Protein AF-R7WA63-F1 (afdb_monomer_lite)

pLDDT: mean 90.66, std 8.71, range [39.0, 97.5]

Organism: Aegilops tauschii (NCBI:txid37682)

Structure (mmCIF, N/CA/C/O backbone):
data_AF-R7WA63-F1
#
_entry.id   AF-R7WA63-F1
#
loop_
_atom_site.group_PDB
_atom_site.id
_atom_site.type_symbol
_atom_site.label_atom_id
_atom_site.label_alt_id
_atom_site.label_comp_id
_atom_site.label_asym_id
_atom_site.label_entity_id
_atom_site.label_seq_id
_atom_site.pdbx_PDB_ins_code
_atom_site.Cartn_x
_atom_site.Cartn_y
_atom_site.Cartn_z
_atom_site.occupancy
_atom_site.B_iso_or_equiv
_atom_site.auth_seq_id
_atom_site.auth_comp_id
_atom_site.auth_asym_id
_atom_site.auth_atom_id
_atom_site.pdbx_PDB_model_num
ATOM 1 N N . MET A 1 1 ? -3.083 9.358 -2.611 1.00 39.00 1 MET A N 1
ATOM 2 C CA . MET A 1 1 ? -3.469 8.468 -1.500 1.00 39.00 1 MET A CA 1
ATOM 3 C C . MET A 1 1 ? -4.978 8.385 -1.556 1.00 39.00 1 MET A C 1
ATOM 5 O O . MET A 1 1 ? -5.600 9.434 -1.521 1.00 39.00 1 MET A O 1
ATOM 9 N N . MET A 1 2 ? -5.550 7.209 -1.811 1.00 40.00 2 MET A N 1
ATOM 10 C CA . MET A 1 2 ? -7.006 7.064 -1.776 1.00 40.00 2 MET A CA 1
ATOM 11 C C . MET A 1 2 ? -7.407 7.099 -0.304 1.00 40.00 2 MET A C 1
ATOM 13 O O . MET A 1 2 ? -6.917 6.286 0.476 1.00 40.00 2 MET A O 1
ATOM 17 N N . MET A 1 3 ? -8.180 8.105 0.083 1.00 55.91 3 MET A N 1
ATOM 18 C CA . MET A 1 3 ? -8.649 8.259 1.452 1.00 55.91 3 MET A CA 1
ATOM 19 C C . MET A 1 3 ? -9.814 7.286 1.646 1.00 55.91 3 MET A C 1
ATOM 21 O O . MET A 1 3 ? -10.822 7.395 0.958 1.00 55.91 3 MET A O 1
ATOM 25 N N . VAL A 1 4 ? -9.619 6.275 2.496 1.00 70.81 4 VAL A N 1
ATOM 26 C CA . VAL A 1 4 ? -10.591 5.183 2.707 1.00 70.81 4 VAL A CA 1
ATOM 27 C C . VAL A 1 4 ? -11.655 5.571 3.740 1.00 70.81 4 VAL A C 1
ATOM 29 O O . VAL A 1 4 ? -12.735 4.993 3.754 1.00 70.81 4 VAL A O 1
ATOM 32 N N . VAL A 1 5 ? -11.359 6.563 4.583 1.00 84.69 5 VAL A N 1
ATOM 33 C CA . VAL A 1 5 ? -12.239 7.071 5.641 1.00 84.69 5 VAL A CA 1
ATOM 34 C C . VAL A 1 5 ? -12.170 8.590 5.692 1.00 84.69 5 VAL A C 1
ATOM 36 O O . VAL A 1 5 ? -11.095 9.162 5.511 1.00 84.69 5 VAL A O 1
ATOM 39 N N . TRP A 1 6 ? -13.301 9.233 5.955 1.00 85.50 6 TRP A N 1
ATOM 40 C CA . TRP A 1 6 ? -13.399 10.665 6.213 1.00 85.50 6 TRP A CA 1
ATOM 41 C C . TRP A 1 6 ? -14.039 10.889 7.582 1.00 85.50 6 TRP A C 1
ATOM 43 O O . TRP A 1 6 ? -14.827 10.072 8.059 1.00 85.50 6 TRP A O 1
ATOM 53 N N . PHE A 1 7 ? -13.626 11.966 8.239 1.00 89.06 7 PHE A N 1
ATOM 54 C CA . PHE A 1 7 ? -14.134 12.343 9.547 1.00 89.06 7 PHE A CA 1
ATOM 55 C C . PHE A 1 7 ? -15.444 13.121 9.391 1.00 89.06 7 PHE A C 1
ATOM 57 O O . PHE A 1 7 ? -15.468 14.099 8.648 1.00 89.06 7 PHE A O 1
ATOM 64 N N . GLU A 1 8 ? -16.493 12.697 10.098 1.00 90.88 8 GLU A N 1
ATOM 65 C CA . GLU A 1 8 ? -17.802 13.370 10.095 1.00 90.88 8 GLU A CA 1
ATOM 66 C C . GLU A 1 8 ? -18.029 14.166 11.383 1.00 90.88 8 GLU A C 1
ATOM 68 O O . GLU A 1 8 ? -18.221 15.381 11.359 1.00 90.88 8 GLU A O 1
ATOM 73 N N . GLU A 1 9 ? -17.991 13.494 12.535 1.00 91.56 9 GLU A N 1
ATOM 74 C CA . GLU A 1 9 ? -18.210 14.125 13.834 1.00 91.56 9 GLU A CA 1
ATOM 75 C C . GLU A 1 9 ? -17.557 13.298 14.951 1.00 91.56 9 GLU A C 1
ATOM 77 O O . GLU A 1 9 ? -17.414 12.078 14.842 1.00 91.56 9 GLU A O 1
ATOM 82 N N . PHE A 1 10 ? -17.170 13.966 16.040 1.00 90.25 10 PHE A N 1
ATOM 83 C CA . PHE A 1 10 ? -16.643 13.345 17.255 1.00 90.25 10 PHE A CA 1
ATOM 84 C C . PHE A 1 10 ? -17.411 13.847 18.467 1.00 90.25 10 PHE A C 1
ATOM 86 O O . PHE A 1 10 ? -17.739 15.030 18.566 1.00 90.25 10 PHE A O 1
ATOM 93 N N . GLN A 1 11 ? -17.664 12.945 19.410 1.00 88.44 11 GLN A N 1
ATOM 94 C CA . GLN A 1 11 ? -18.385 13.262 20.626 1.00 88.44 11 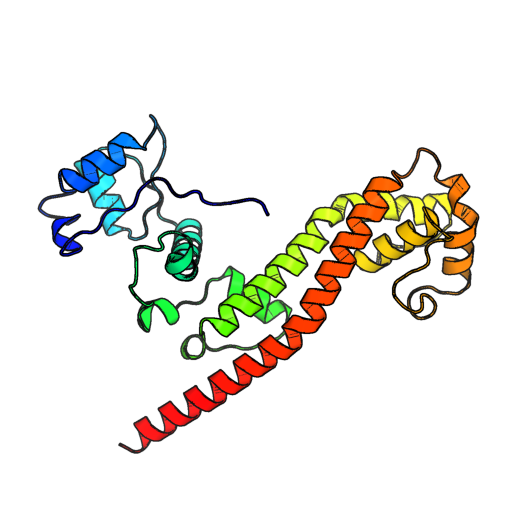GLN A CA 1
ATOM 95 C C . GLN A 1 11 ? -17.806 12.497 21.809 1.00 88.44 11 GLN A C 1
ATOM 97 O O . GLN A 1 11 ? -17.603 11.285 21.750 1.00 88.44 11 GLN A O 1
ATOM 102 N N . THR A 1 12 ? -17.555 13.221 22.896 1.00 88.56 12 THR A N 1
ATOM 103 C CA . THR A 1 12 ? -17.060 12.656 24.146 1.00 88.56 12 THR A CA 1
ATOM 104 C C . THR A 1 12 ? -18.215 12.312 25.075 1.00 88.56 12 THR A C 1
ATOM 106 O O . THR A 1 12 ? -19.153 13.086 25.261 1.00 88.56 12 THR A O 1
ATOM 109 N N . PHE A 1 13 ? -18.116 11.142 25.696 1.00 87.56 13 PHE A N 1
ATOM 110 C CA . PHE A 1 13 ? -19.043 10.675 26.719 1.00 87.56 13 PHE A CA 1
ATOM 111 C C . PHE A 1 13 ? -18.275 10.444 28.014 1.00 87.56 13 PHE A C 1
ATOM 113 O O . PHE A 1 13 ? -17.116 10.030 27.988 1.00 87.56 13 PHE A O 1
ATOM 120 N N . LYS A 1 14 ? -18.923 10.704 29.154 1.00 85.31 14 LYS A N 1
ATOM 121 C CA . LYS A 1 14 ? -18.309 10.512 30.475 1.00 85.31 14 LYS A CA 1
ATOM 122 C C . LYS A 1 14 ? -17.909 9.053 30.705 1.00 85.31 14 LYS A C 1
ATOM 124 O O . LYS A 1 14 ? -16.871 8.780 31.299 1.00 85.31 14 LYS A O 1
ATOM 129 N N . ASP A 1 15 ? -18.732 8.131 30.223 1.00 86.50 15 ASP A N 1
ATOM 130 C CA . ASP A 1 15 ? -18.500 6.698 30.284 1.00 86.50 15 ASP A CA 1
ATOM 131 C C . ASP A 1 15 ? -19.151 6.012 29.076 1.00 86.50 15 ASP A C 1
ATOM 133 O O . ASP A 1 15 ? -20.127 6.498 28.509 1.00 86.50 15 ASP A O 1
ATOM 137 N N . LYS A 1 16 ? -18.602 4.868 28.656 1.00 85.56 16 LYS A N 1
ATOM 138 C CA . LYS A 1 16 ? -19.121 4.134 27.488 1.00 85.56 16 LYS A CA 1
ATOM 139 C C . LYS A 1 16 ? -20.554 3.639 27.716 1.00 85.56 16 LYS A C 1
ATOM 141 O O . LYS A 1 16 ? -21.345 3.616 26.779 1.00 85.56 16 LYS A O 1
ATOM 146 N N . THR A 1 17 ? -20.877 3.258 28.950 1.00 89.31 17 THR A N 1
ATOM 147 C CA . THR A 1 17 ? -22.176 2.692 29.329 1.00 89.31 17 THR A CA 1
ATOM 148 C C . THR A 1 17 ? -23.306 3.720 29.316 1.00 89.31 17 THR A C 1
ATOM 150 O O . THR A 1 17 ? -24.439 3.348 29.028 1.00 89.31 17 THR A O 1
ATOM 153 N N . SER A 1 18 ? -23.027 5.006 29.545 1.00 91.69 18 SER A N 1
ATOM 154 C CA . SER A 1 18 ? -24.011 6.090 29.438 1.00 91.69 18 SER A CA 1
ATOM 155 C C . SER A 1 18 ? -24.304 6.495 27.999 1.00 91.69 18 SER A C 1
ATOM 157 O O . SER A 1 18 ? -25.331 7.124 27.747 1.00 91.69 18 SER A O 1
ATOM 159 N N . ALA A 1 19 ? -23.435 6.125 27.055 1.00 93.38 19 ALA A N 1
ATOM 160 C CA . ALA A 1 19 ? -23.659 6.325 25.628 1.00 93.38 19 ALA A CA 1
ATOM 161 C C . ALA A 1 19 ? -24.500 5.198 25.015 1.00 93.38 19 ALA A C 1
ATOM 163 O O . ALA A 1 19 ? -25.453 5.458 24.281 1.00 93.38 19 ALA A O 1
ATOM 164 N N . ILE A 1 20 ? -24.139 3.948 25.316 1.00 95.38 20 ILE A N 1
ATOM 165 C CA . ILE A 1 20 ? -24.759 2.760 24.733 1.00 95.38 20 ILE A CA 1
ATOM 166 C C . ILE A 1 20 ? -24.685 1.578 25.705 1.00 95.38 20 ILE A C 1
ATOM 168 O O . ILE A 1 20 ? -23.605 1.223 26.184 1.00 95.38 20 ILE A O 1
ATOM 172 N N . ASN A 1 21 ? -25.827 0.954 26.000 1.00 94.19 21 ASN A N 1
ATOM 173 C CA . ASN A 1 21 ? -25.887 -0.288 26.776 1.00 94.19 21 ASN A CA 1
ATOM 174 C C . ASN A 1 21 ? -27.168 -1.097 26.472 1.00 94.19 21 ASN A C 1
ATOM 176 O O . ASN A 1 21 ? -28.132 -0.540 25.943 1.00 94.19 21 ASN A O 1
ATOM 180 N N . PRO A 1 22 ? -27.219 -2.394 26.831 1.00 91.69 22 PRO A N 1
ATOM 181 C CA . PRO A 1 22 ? -28.362 -3.254 26.512 1.00 91.69 22 PRO A CA 1
ATOM 182 C C . PRO A 1 22 ? -29.691 -2.849 27.171 1.00 91.69 22 PRO A C 1
ATOM 184 O O . PRO A 1 22 ? -30.754 -3.191 26.658 1.00 91.69 22 PRO A O 1
ATOM 187 N N . VAL A 1 23 ? -29.652 -2.142 28.307 1.00 91.12 23 VAL A N 1
ATOM 188 C CA . VAL A 1 23 ? -30.843 -1.804 29.106 1.00 91.12 23 VAL A CA 1
ATOM 189 C C . VAL A 1 23 ? -31.509 -0.531 28.594 1.00 91.12 23 VAL A C 1
ATOM 191 O O . VAL A 1 23 ? -32.707 -0.527 28.324 1.00 91.12 23 VAL A O 1
ATOM 194 N N . THR A 1 24 ? -30.746 0.554 28.456 1.00 91.06 24 THR A N 1
ATOM 195 C CA . THR A 1 24 ? -31.272 1.866 28.043 1.00 91.06 24 THR A CA 1
ATOM 196 C C . THR A 1 24 ? -31.142 2.115 26.543 1.00 91.06 24 THR A C 1
ATOM 198 O O . THR A 1 24 ? -31.654 3.116 26.054 1.00 91.06 24 THR A O 1
ATOM 201 N N . GLY A 1 25 ? -30.466 1.232 25.805 1.00 94.00 25 GLY A N 1
ATOM 202 C CA . GLY A 1 25 ? -30.229 1.393 24.377 1.00 94.00 25 GLY A CA 1
ATOM 203 C C . GLY A 1 25 ? -29.149 2.426 24.067 1.00 94.00 25 GLY A C 1
ATOM 204 O O . GLY A 1 25 ? -28.135 2.510 24.762 1.00 94.00 25 GLY A O 1
ATOM 205 N N . VAL A 1 26 ? -29.371 3.197 23.002 1.00 96.06 26 VAL A N 1
ATOM 206 C CA . VAL A 1 26 ? -28.509 4.307 22.572 1.00 96.06 26 VAL A CA 1
ATOM 207 C C . VAL A 1 26 ? -29.045 5.601 23.178 1.00 96.06 26 VAL A C 1
ATOM 209 O O . VAL A 1 26 ? -30.235 5.885 23.059 1.00 96.06 26 VAL A O 1
ATOM 212 N N . ASN A 1 27 ? -28.196 6.391 23.838 1.00 95.50 27 ASN A N 1
ATOM 213 C CA . ASN A 1 27 ? -28.652 7.643 24.440 1.00 95.50 27 ASN A CA 1
ATOM 214 C C . ASN A 1 27 ? -29.062 8.684 23.377 1.00 95.50 27 ASN A C 1
ATOM 216 O O . ASN A 1 27 ? -28.736 8.563 22.194 1.00 95.50 27 ASN A O 1
ATOM 220 N N . GLU A 1 28 ? -29.787 9.721 23.798 1.00 95.06 28 GLU A N 1
ATOM 221 C CA . GLU A 1 28 ? -30.328 10.746 22.891 1.00 95.06 28 GLU A CA 1
ATOM 222 C C . GLU A 1 28 ? -29.229 11.469 22.099 1.00 95.06 28 GLU A C 1
ATOM 224 O O . GLU A 1 28 ? -29.367 11.715 20.900 1.00 95.06 28 GLU A O 1
ATOM 229 N N . GLN A 1 29 ? -28.105 11.757 22.754 1.00 94.94 29 GLN A N 1
ATOM 230 C CA . GLN A 1 29 ? -26.996 12.499 22.169 1.00 94.94 29 GLN A CA 1
ATOM 231 C C . GLN A 1 29 ? -26.325 11.714 21.022 1.00 94.94 29 GLN A C 1
ATOM 233 O O . GLN A 1 29 ? -26.187 12.237 19.915 1.00 94.94 29 GLN A O 1
ATOM 238 N N . LEU A 1 30 ? -26.004 10.434 21.250 1.00 95.25 30 LEU A N 1
ATOM 239 C CA . LEU A 1 30 ? -25.443 9.529 20.244 1.00 95.25 30 LEU A CA 1
ATOM 240 C C . LEU A 1 30 ? -26.467 9.199 19.149 1.00 95.25 30 LEU A C 1
ATOM 242 O O . LEU A 1 30 ? -26.109 9.124 17.976 1.00 95.25 30 LEU A O 1
ATOM 246 N N . THR A 1 31 ? -27.746 9.056 19.505 1.00 95.75 31 THR A N 1
ATOM 247 C CA . THR A 1 31 ? -28.831 8.844 18.532 1.00 95.75 31 THR A CA 1
ATOM 248 C C . THR A 1 31 ? -28.935 10.018 17.563 1.00 95.75 31 THR A C 1
ATOM 250 O O . THR A 1 31 ? -28.956 9.812 16.351 1.00 95.75 31 THR A O 1
ATOM 253 N N . THR A 1 32 ? -28.922 11.247 18.087 1.00 95.62 32 THR A N 1
ATOM 254 C CA . THR A 1 32 ? -28.959 12.477 17.283 1.00 95.62 32 THR A CA 1
ATOM 255 C C . THR A 1 32 ? -27.758 12.553 16.344 1.00 95.62 32 THR A C 1
ATOM 257 O O . THR A 1 32 ? -27.919 12.835 15.158 1.00 95.62 32 THR A O 1
ATOM 260 N N . MET A 1 33 ? -26.558 12.254 16.850 1.00 95.44 33 MET A N 1
ATOM 261 C CA . MET A 1 33 ? -25.333 12.231 16.049 1.00 95.44 33 MET A CA 1
ATOM 262 C C . MET A 1 33 ? -25.420 11.206 14.909 1.00 95.44 33 MET A C 1
ATOM 264 O O . MET A 1 33 ? -25.119 11.533 13.765 1.00 95.44 33 MET A O 1
ATOM 268 N N . ILE A 1 34 ? -25.870 9.980 15.193 1.00 94.81 34 ILE A N 1
ATOM 269 C CA . ILE A 1 34 ? -26.024 8.932 14.176 1.00 94.81 34 ILE A CA 1
ATOM 270 C C . ILE A 1 34 ? -27.048 9.351 13.112 1.00 94.81 34 ILE A C 1
ATOM 272 O O . ILE A 1 34 ? -26.766 9.266 11.918 1.00 94.81 34 ILE A O 1
ATOM 276 N N . GLN A 1 35 ? -28.224 9.825 13.531 1.00 93.38 35 GLN A N 1
ATOM 277 C CA . GLN A 1 35 ? -29.318 10.197 12.628 1.00 93.38 35 GLN A CA 1
ATOM 278 C C . GLN A 1 35 ? -28.986 11.400 11.742 1.00 93.38 35 GLN A C 1
ATOM 280 O O . GLN A 1 35 ? -29.487 11.492 10.626 1.00 93.38 35 GLN A O 1
ATOM 285 N N . LYS A 1 36 ? -28.132 12.308 12.221 1.00 95.50 36 LYS A N 1
ATOM 286 C CA . LYS A 1 36 ? -27.657 13.463 11.456 1.00 95.50 36 LYS A CA 1
ATOM 287 C C . LYS A 1 36 ? -26.821 13.065 10.235 1.00 95.50 36 LYS A C 1
ATOM 289 O O . LYS A 1 36 ? -26.878 13.766 9.230 1.00 95.50 36 LYS A O 1
ATOM 294 N N . HIS A 1 37 ? -26.056 11.975 10.329 1.00 94.00 37 HIS A N 1
ATOM 295 C CA . HIS A 1 37 ? -25.059 11.591 9.317 1.00 94.00 37 HIS A CA 1
ATOM 296 C C . HIS A 1 37 ? -25.438 10.375 8.480 1.00 94.00 37 HIS A C 1
ATOM 298 O O . HIS A 1 37 ? -24.794 10.108 7.469 1.00 94.00 37 HIS A O 1
ATOM 304 N N . ILE A 1 38 ? -26.444 9.607 8.895 1.00 93.56 38 ILE A N 1
ATOM 305 C CA . ILE A 1 38 ? -26.843 8.407 8.166 1.00 93.56 38 ILE A CA 1
ATOM 306 C C . ILE A 1 38 ? -27.874 8.715 7.079 1.00 93.56 38 ILE A C 1
ATOM 308 O O . ILE A 1 38 ? -28.928 9.296 7.336 1.00 93.56 38 ILE A O 1
ATOM 312 N N . GLU A 1 39 ? -27.605 8.257 5.859 1.00 91.56 39 GLU A N 1
ATOM 313 C CA . GLU A 1 39 ? -28.575 8.309 4.768 1.00 91.56 39 GLU A CA 1
ATOM 314 C C . GLU A 1 39 ? -29.521 7.090 4.775 1.00 91.56 39 GLU A C 1
ATOM 316 O O . GLU A 1 39 ? -29.169 6.008 5.266 1.00 91.56 39 GLU A O 1
ATOM 321 N N . PRO A 1 40 ? -30.733 7.197 4.191 1.00 89.25 40 PRO A N 1
ATOM 322 C CA . PRO A 1 40 ? -31.648 6.067 4.088 1.00 89.25 40 PRO A CA 1
ATOM 323 C C . PRO A 1 40 ? -30.992 4.839 3.438 1.00 89.25 40 PRO A C 1
ATOM 325 O O . PRO A 1 40 ? -30.437 4.923 2.346 1.00 89.25 40 PRO A O 1
ATOM 328 N N . LYS A 1 41 ? -31.139 3.668 4.077 1.00 88.25 41 LYS A N 1
ATOM 329 C CA . LYS A 1 41 ? -30.571 2.361 3.664 1.00 88.25 41 LYS A CA 1
ATOM 330 C C . LYS A 1 41 ? -29.052 2.220 3.823 1.00 88.25 41 LYS A C 1
ATOM 332 O O . LYS A 1 41 ? -28.524 1.148 3.514 1.00 88.25 41 LYS A O 1
ATOM 337 N N . GLN A 1 42 ? -28.352 3.241 4.309 1.00 93.81 42 GLN A N 1
ATOM 338 C CA . GLN A 1 42 ? -26.946 3.111 4.672 1.00 93.81 42 GLN A CA 1
ATOM 339 C C . GLN A 1 42 ? -26.797 2.197 5.896 1.00 93.81 42 GLN A C 1
ATOM 341 O O . GLN A 1 42 ? -27.695 2.098 6.734 1.00 93.81 42 GLN A O 1
ATOM 346 N N . LYS A 1 43 ? -25.662 1.496 5.981 1.00 95.38 43 LYS A N 1
ATOM 347 C CA . LYS A 1 43 ? -25.316 0.656 7.131 1.00 95.38 43 LYS A CA 1
ATOM 348 C C . LYS A 1 43 ? -24.222 1.306 7.964 1.00 95.38 43 LYS A C 1
ATOM 350 O O . LYS A 1 43 ? -23.321 1.927 7.404 1.00 95.38 43 LYS A O 1
ATOM 355 N N . ILE A 1 44 ? -24.251 1.089 9.276 1.00 95.50 44 ILE A N 1
ATOM 356 C CA . ILE A 1 44 ? -23.205 1.565 10.192 1.00 95.50 44 ILE A CA 1
ATOM 357 C C . ILE A 1 44 ? -22.220 0.436 10.485 1.00 95.50 44 ILE A C 1
ATOM 359 O O . ILE A 1 44 ? -22.610 -0.618 10.980 1.00 95.50 44 ILE A O 1
ATOM 363 N N . ALA A 1 45 ? -20.933 0.658 10.231 1.00 95.50 45 ALA A N 1
ATOM 364 C CA . ALA A 1 45 ? -19.881 -0.228 10.718 1.00 95.50 45 ALA A CA 1
ATOM 365 C C . ALA A 1 45 ? -19.639 0.008 12.214 1.00 95.50 45 ALA A C 1
ATOM 367 O O . ALA A 1 45 ? -19.371 1.136 12.624 1.00 95.50 45 ALA A O 1
ATOM 368 N N . VAL A 1 46 ? -19.699 -1.046 13.028 1.00 94.62 46 VAL A N 1
ATOM 369 C CA . VAL A 1 46 ? -19.511 -0.944 14.485 1.00 94.62 46 VAL A CA 1
ATOM 370 C C . VAL A 1 46 ? -18.360 -1.821 14.966 1.00 94.62 46 VAL A C 1
ATOM 372 O O . VAL A 1 46 ? -18.070 -2.861 14.387 1.00 94.62 46 VAL A O 1
ATOM 375 N N . GLY A 1 47 ? -17.690 -1.407 16.044 1.00 91.06 47 GLY A N 1
ATOM 376 C CA . GLY A 1 47 ? -16.523 -2.118 16.584 1.00 91.06 47 GLY A CA 1
ATOM 377 C C . GLY A 1 47 ? -16.830 -3.258 17.561 1.00 91.06 47 GLY A C 1
ATOM 378 O O . GLY A 1 47 ? -15.896 -3.890 18.049 1.00 91.06 47 GLY A O 1
ATOM 379 N N . LYS A 1 48 ? -18.104 -3.508 17.892 1.00 91.50 48 LYS A N 1
ATOM 380 C CA . LYS A 1 48 ? -18.536 -4.593 18.788 1.00 91.50 48 LYS A CA 1
ATOM 381 C C . LYS A 1 48 ? -19.863 -5.180 18.328 1.00 91.50 48 LYS A C 1
ATOM 383 O O . LYS A 1 48 ? -20.749 -4.428 17.927 1.00 91.50 48 LYS A O 1
ATOM 388 N N . LEU A 1 49 ? -20.013 -6.495 18.486 1.00 93.81 49 LEU A N 1
ATOM 389 C CA . LEU A 1 49 ? -21.266 -7.198 18.205 1.00 93.81 49 LEU A CA 1
ATOM 390 C C . LEU A 1 49 ? -22.416 -6.655 19.065 1.00 93.81 49 LEU A C 1
ATOM 392 O O . LEU A 1 49 ? -23.464 -6.321 18.537 1.00 93.81 49 LEU A O 1
ATOM 396 N N . GLU A 1 50 ? -22.163 -6.430 20.356 1.00 95.25 50 GLU A N 1
ATOM 397 C CA . GLU A 1 50 ? -23.141 -5.840 21.281 1.00 95.25 50 GLU A CA 1
ATOM 398 C C . GLU A 1 50 ? -23.689 -4.490 20.782 1.00 95.25 50 GLU A C 1
ATOM 400 O O . GLU A 1 50 ? -24.882 -4.223 20.879 1.00 95.25 50 GLU A O 1
ATOM 405 N N . TYR A 1 51 ? -22.837 -3.635 20.204 1.00 95.50 51 TYR A N 1
ATOM 406 C CA . TYR A 1 51 ? -23.276 -2.339 19.677 1.00 95.50 51 TYR A CA 1
ATOM 407 C C . TYR A 1 51 ? -24.131 -2.493 18.425 1.00 95.50 51 TYR A C 1
ATOM 409 O O . TYR A 1 51 ? -25.078 -1.732 18.252 1.00 95.50 51 TYR A O 1
ATOM 417 N N . LYS A 1 52 ? -23.821 -3.482 17.578 1.00 96.69 52 LYS A N 1
ATOM 418 C CA . LYS A 1 52 ? -24.661 -3.833 16.430 1.00 96.69 52 LYS A CA 1
ATOM 419 C C . LYS A 1 52 ? -26.051 -4.229 16.913 1.00 96.69 52 LYS A C 1
ATOM 421 O O . LYS A 1 52 ? -27.021 -3.642 16.450 1.00 96.69 52 LYS A O 1
ATOM 426 N N . ASP A 1 53 ? -26.126 -5.159 17.861 1.00 97.06 53 ASP A N 1
ATOM 427 C CA . ASP A 1 53 ? -27.401 -5.695 18.336 1.00 97.06 53 ASP A CA 1
ATOM 428 C C . ASP A 1 53 ? -28.268 -4.587 18.956 1.00 97.06 53 ASP A C 1
ATOM 430 O O . ASP A 1 53 ? -29.454 -4.479 18.653 1.00 97.06 53 ASP A O 1
ATOM 434 N N . ILE A 1 54 ? -27.666 -3.699 19.759 1.00 97.38 54 ILE A N 1
ATOM 435 C CA . ILE A 1 54 ? -28.374 -2.564 20.370 1.00 97.38 54 ILE A CA 1
ATOM 436 C C . ILE A 1 54 ? -28.856 -1.558 19.316 1.00 97.38 54 ILE A C 1
ATOM 438 O O . ILE A 1 54 ? -29.993 -1.097 19.394 1.00 97.38 54 ILE A O 1
ATOM 442 N N . ILE A 1 55 ? -28.014 -1.179 18.349 1.00 96.62 55 ILE A N 1
ATOM 443 C CA . ILE A 1 55 ? -28.378 -0.183 17.327 1.00 96.62 55 ILE A CA 1
ATOM 444 C C . ILE A 1 55 ? -29.455 -0.738 16.386 1.00 96.62 55 ILE A C 1
ATOM 446 O O . ILE A 1 55 ? -30.409 -0.024 16.068 1.00 96.62 55 ILE A O 1
ATOM 450 N N . GLU A 1 56 ? -29.345 -2.005 15.982 1.00 96.75 56 GLU A N 1
ATOM 451 C CA . GLU A 1 56 ? -30.339 -2.664 15.131 1.00 96.75 56 GLU A CA 1
ATOM 452 C C . GLU A 1 56 ? -31.692 -2.794 15.850 1.00 96.75 56 GLU A C 1
ATOM 454 O O . GLU A 1 56 ? -32.714 -2.437 15.264 1.00 96.75 56 GLU A O 1
ATOM 459 N N . ASP A 1 57 ? -31.709 -3.213 17.122 1.00 96.12 57 ASP A N 1
ATOM 460 C CA . ASP A 1 57 ? -32.940 -3.364 17.915 1.00 96.12 57 ASP A CA 1
ATOM 461 C C . ASP A 1 57 ? -33.592 -2.018 18.268 1.00 96.12 57 ASP A C 1
ATOM 463 O O . ASP A 1 57 ? -34.803 -1.847 18.133 1.00 96.12 57 ASP A O 1
ATOM 467 N N . LYS A 1 58 ? -32.800 -1.038 18.726 1.00 94.88 58 LYS A N 1
ATOM 468 C CA . LYS A 1 58 ? -33.331 0.216 19.291 1.00 94.88 58 LYS A CA 1
ATOM 469 C C . LYS A 1 58 ? -33.543 1.319 18.267 1.00 94.88 58 LYS A C 1
ATOM 471 O O . LYS A 1 58 ? -34.439 2.137 18.460 1.00 94.88 58 LYS A O 1
ATOM 476 N N . LEU A 1 59 ? -32.730 1.371 17.212 1.00 93.56 59 LEU A N 1
ATOM 477 C CA . LEU A 1 59 ? -32.802 2.425 16.194 1.00 93.56 59 LEU A CA 1
ATOM 478 C C . LEU A 1 59 ? -33.314 1.915 14.841 1.00 93.56 59 LEU A C 1
ATOM 480 O O . LEU A 1 59 ? -33.606 2.731 13.968 1.00 93.56 59 LEU A O 1
ATOM 484 N N . GLY A 1 60 ? -33.425 0.596 14.639 1.00 94.00 60 GLY A N 1
ATOM 485 C CA . GLY A 1 60 ? -33.853 0.017 13.361 1.00 94.00 60 GLY A CA 1
ATOM 486 C C . GLY A 1 60 ? -32.857 0.249 12.218 1.00 94.00 60 GLY A C 1
ATOM 487 O O . GLY A 1 60 ? -33.223 0.158 11.045 1.00 94.00 60 GLY A O 1
ATOM 488 N N . ILE A 1 61 ? -31.604 0.579 12.543 1.00 95.56 61 ILE A N 1
ATOM 489 C CA . ILE A 1 61 ? -30.546 0.875 11.575 1.00 95.56 61 ILE A CA 1
ATOM 490 C C . ILE A 1 61 ? -29.704 -0.376 11.370 1.00 95.56 61 ILE A C 1
ATOM 492 O O . ILE A 1 61 ? -29.140 -0.902 12.320 1.00 95.56 61 ILE A O 1
ATOM 496 N N . SER A 1 62 ? -29.563 -0.821 10.122 1.00 96.56 62 SER A N 1
ATOM 497 C CA . SER A 1 62 ? -28.706 -1.962 9.790 1.00 96.56 62 SER A CA 1
ATOM 498 C C . SER A 1 62 ? -27.228 -1.681 10.082 1.00 96.56 62 SER A C 1
ATOM 500 O O . SER A 1 62 ? -26.688 -0.646 9.686 1.00 96.56 62 SER A O 1
ATOM 502 N N . CYS A 1 63 ? -26.536 -2.652 10.670 1.00 97.31 63 CYS A N 1
ATOM 503 C CA . CYS A 1 63 ? -25.129 -2.550 11.033 1.00 97.31 63 CYS A CA 1
ATOM 504 C C . CYS A 1 63 ? -24.253 -3.591 10.317 1.00 97.31 63 CYS A C 1
ATOM 506 O O . CYS A 1 63 ? -24.690 -4.664 9.894 1.00 97.31 63 CYS A O 1
ATOM 508 N N . LEU A 1 64 ? -22.967 -3.266 10.187 1.00 96.88 64 LEU A N 1
ATOM 509 C CA . LEU A 1 64 ? -21.913 -4.157 9.712 1.00 96.88 64 LEU A CA 1
ATOM 510 C C . LEU A 1 64 ? -20.975 -4.490 10.871 1.00 96.88 64 LEU A C 1
ATOM 512 O O . LEU A 1 64 ? -20.458 -3.600 11.547 1.00 96.88 64 LEU A O 1
ATOM 516 N N . PHE A 1 65 ? -20.758 -5.785 11.070 1.00 95.12 65 PHE A N 1
ATOM 517 C CA . PHE A 1 65 ? 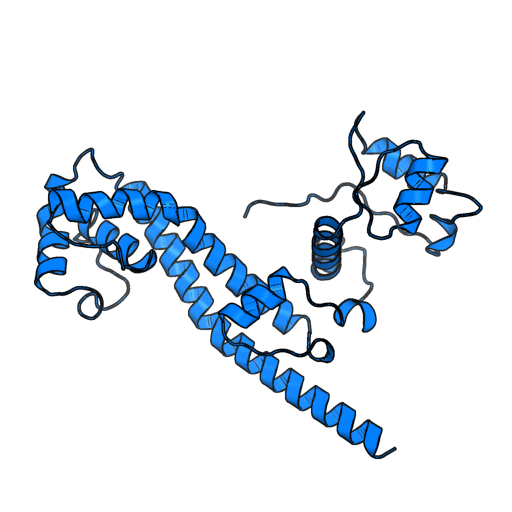-19.811 -6.332 12.031 1.00 95.12 65 PHE A CA 1
ATOM 518 C C . PHE A 1 65 ? -19.276 -7.648 11.464 1.00 95.12 65 PHE A C 1
ATOM 520 O O . PHE A 1 65 ? -19.966 -8.667 11.477 1.00 95.12 65 PHE A O 1
ATOM 527 N N . ASP A 1 66 ? -18.074 -7.599 10.901 1.00 93.50 66 ASP A N 1
ATOM 528 C CA . ASP A 1 66 ? -17.377 -8.738 10.308 1.00 93.50 66 ASP A CA 1
ATOM 529 C C . ASP A 1 66 ? -15.855 -8.545 10.417 1.00 93.50 66 ASP A C 1
ATOM 531 O O . ASP A 1 66 ? -15.375 -7.537 10.942 1.00 93.50 66 ASP A O 1
ATOM 535 N N . GLY A 1 67 ? -15.077 -9.513 9.925 1.00 89.88 67 GLY A N 1
ATOM 536 C CA . GLY A 1 67 ? -13.614 -9.446 9.971 1.00 89.88 67 GLY A CA 1
ATOM 537 C C . GLY A 1 67 ? -13.029 -8.228 9.247 1.00 89.88 67 GLY A C 1
ATOM 538 O O . GLY A 1 67 ? -12.043 -7.664 9.710 1.00 89.88 67 GLY A O 1
ATOM 539 N N . THR A 1 68 ? -13.651 -7.767 8.159 1.00 90.94 68 THR A N 1
ATOM 540 C CA . THR A 1 68 ? -13.212 -6.563 7.439 1.00 90.94 68 THR A CA 1
ATOM 541 C C . THR A 1 68 ? -13.447 -5.307 8.274 1.00 90.94 68 THR A C 1
ATOM 543 O O . THR A 1 68 ? -12.566 -4.450 8.346 1.00 90.94 68 THR A O 1
ATOM 546 N N . ILE A 1 69 ? -14.589 -5.211 8.961 1.00 92.06 69 ILE A N 1
ATOM 547 C CA . ILE A 1 69 ? -14.853 -4.116 9.901 1.00 92.06 69 ILE A CA 1
ATOM 548 C C . ILE A 1 69 ? -13.876 -4.153 11.078 1.00 92.06 69 ILE A C 1
ATOM 550 O O . ILE A 1 69 ? -13.397 -3.101 11.495 1.00 92.06 69 ILE A O 1
ATOM 554 N N . MET A 1 70 ? -13.510 -5.330 11.585 1.00 90.19 70 MET A N 1
ATOM 555 C CA . MET A 1 70 ? -12.532 -5.430 12.675 1.00 90.19 70 MET A CA 1
ATOM 556 C C . MET A 1 70 ? -11.138 -4.937 12.263 1.00 90.19 70 MET A C 1
ATOM 558 O O . MET A 1 70 ? -10.510 -4.196 13.020 1.00 90.19 70 MET A O 1
ATOM 562 N N . GLU A 1 71 ? -10.682 -5.263 11.050 1.00 89.25 71 GLU A N 1
ATOM 563 C CA . GLU A 1 71 ? -9.431 -4.730 10.488 1.00 89.25 71 GLU A CA 1
ATOM 564 C C . GLU A 1 71 ? -9.489 -3.200 10.325 1.00 89.25 71 GLU A C 1
ATOM 566 O O . GLU A 1 71 ? -8.532 -2.494 10.657 1.00 89.25 71 GLU A O 1
ATOM 571 N N . LEU A 1 72 ? -10.629 -2.668 9.867 1.00 89.44 72 LEU A N 1
ATOM 572 C CA . LEU A 1 72 ? -10.852 -1.226 9.757 1.00 89.44 72 LEU A CA 1
ATOM 573 C C . LEU A 1 72 ? -10.791 -0.542 11.129 1.00 89.44 72 LEU A C 1
ATOM 575 O O . LEU A 1 72 ? -10.081 0.449 11.291 1.00 89.44 72 LEU A O 1
ATOM 579 N N . MET A 1 73 ? -11.498 -1.079 12.124 1.00 89.12 73 MET A N 1
ATOM 580 C CA . MET A 1 73 ? -11.534 -0.541 13.487 1.00 89.12 73 MET A CA 1
ATOM 581 C C . MET A 1 73 ? -10.149 -0.575 14.136 1.00 89.12 73 MET A C 1
ATOM 583 O O . MET A 1 73 ? -9.764 0.376 14.817 1.00 89.12 73 MET A O 1
ATOM 587 N N . TRP A 1 74 ? -9.367 -1.627 13.879 1.00 88.31 74 TRP A N 1
ATOM 588 C CA . TRP A 1 74 ? -7.967 -1.691 14.286 1.00 88.31 74 TRP A CA 1
ATOM 589 C C . TRP A 1 74 ? -7.131 -0.561 13.666 1.00 88.31 74 TRP A C 1
ATOM 591 O O . TRP A 1 74 ? -6.373 0.111 14.369 1.00 88.31 74 TRP A O 1
ATOM 601 N N . GLY A 1 75 ? -7.293 -0.304 12.364 1.00 87.50 75 GLY A N 1
ATOM 602 C CA . GLY A 1 75 ? -6.609 0.792 11.674 1.00 87.50 75 GLY A CA 1
ATOM 603 C C . GLY A 1 75 ? -7.002 2.167 12.223 1.00 87.50 75 GLY A C 1
ATOM 604 O O . GLY A 1 75 ? -6.130 2.971 12.547 1.00 87.50 75 GLY A O 1
ATOM 605 N N . LEU A 1 76 ? -8.305 2.411 12.403 1.00 87.94 76 LEU A N 1
ATOM 606 C CA . LEU A 1 76 ? -8.839 3.659 12.961 1.00 87.94 76 LEU A CA 1
ATOM 607 C C . LEU A 1 76 ? -8.274 3.949 14.353 1.00 87.94 76 LEU A C 1
ATOM 609 O O . LEU A 1 76 ? -7.828 5.064 14.608 1.00 87.94 76 LEU A O 1
ATOM 613 N N . LYS A 1 77 ? -8.211 2.937 15.226 1.00 86.19 77 LYS A N 1
ATOM 614 C CA . LYS A 1 77 ? -7.591 3.053 16.554 1.00 86.19 77 LYS A CA 1
ATOM 615 C C . LYS A 1 77 ? -6.131 3.505 16.468 1.00 86.19 77 LYS A C 1
ATOM 617 O O . LYS A 1 77 ? -5.733 4.434 17.165 1.00 86.19 77 LYS A O 1
ATOM 622 N N . ASN A 1 78 ? -5.341 2.901 15.581 1.00 83.88 78 ASN A N 1
ATOM 623 C CA . ASN A 1 78 ? -3.930 3.260 15.397 1.00 83.88 78 ASN A CA 1
ATOM 624 C C . ASN A 1 78 ? -3.722 4.641 14.755 1.00 83.88 78 ASN A C 1
ATOM 626 O O . ASN A 1 78 ? -2.655 5.238 14.901 1.00 83.88 78 ASN A O 1
ATOM 630 N N . CYS A 1 79 ? -4.742 5.171 14.082 1.00 84.56 79 CYS A N 1
ATOM 631 C CA . CYS A 1 79 ? -4.732 6.503 13.489 1.00 84.56 79 CYS A CA 1
ATOM 632 C C . CYS A 1 79 ? -5.490 7.557 14.312 1.00 84.56 79 CYS A C 1
ATOM 634 O O . CYS A 1 79 ? -5.567 8.700 13.865 1.00 84.56 79 CYS A O 1
ATOM 636 N N . MET A 1 80 ? -6.016 7.218 15.497 1.00 84.75 80 MET A N 1
ATOM 637 C CA . MET A 1 80 ? -6.953 8.072 16.239 1.00 84.75 80 MET A CA 1
ATOM 638 C C . MET A 1 80 ? -6.399 9.477 16.495 1.00 84.75 80 MET A C 1
ATOM 640 O O . MET A 1 80 ? -7.059 10.451 16.164 1.00 84.75 80 MET A O 1
ATOM 644 N N . GLN A 1 81 ? -5.141 9.585 16.935 1.00 83.19 81 GLN A N 1
ATOM 645 C CA . GLN A 1 81 ? -4.463 10.870 17.188 1.00 83.19 81 GLN A CA 1
ATOM 646 C C . GLN A 1 81 ? -4.402 11.808 15.959 1.00 83.19 81 GLN A C 1
ATOM 648 O O . GLN A 1 81 ? -4.174 13.004 16.106 1.00 83.19 81 GLN A O 1
ATOM 653 N N . TYR A 1 82 ? -4.536 11.264 14.742 1.00 83.56 82 TYR A N 1
ATOM 654 C CA . TYR A 1 82 ? -4.543 12.029 13.490 1.00 83.56 82 TYR A CA 1
ATOM 655 C C . TYR A 1 82 ? -5.959 12.298 12.976 1.00 83.56 82 TYR A C 1
ATOM 657 O O . TYR A 1 82 ? -6.180 13.314 12.325 1.00 83.56 82 TYR A O 1
ATOM 665 N N . LEU A 1 83 ? -6.888 11.370 13.219 1.00 85.44 83 LEU A N 1
ATOM 666 C CA . LEU A 1 83 ? -8.278 11.461 12.767 1.00 85.44 83 LEU A CA 1
ATOM 667 C C . LEU A 1 83 ? -9.131 12.322 13.701 1.00 85.44 83 LEU A C 1
ATOM 669 O O . LEU A 1 83 ? -10.042 12.996 13.236 1.00 85.44 83 LEU A O 1
ATOM 673 N N . VAL A 1 84 ? -8.822 12.293 14.996 1.00 87.81 84 VAL A N 1
ATOM 674 C CA . VAL A 1 84 ? -9.522 13.007 16.064 1.00 87.81 84 VAL A CA 1
ATOM 675 C C . VAL A 1 84 ? -8.472 13.615 17.002 1.00 87.81 84 VAL A C 1
ATOM 677 O O . VAL A 1 84 ? -8.128 13.013 18.020 1.00 87.81 84 VAL A O 1
ATOM 680 N N . PRO A 1 85 ? -7.897 14.784 16.668 1.00 83.38 85 PRO A N 1
ATOM 681 C CA . PRO A 1 85 ? -6.847 15.410 17.476 1.00 83.38 85 PRO A CA 1
ATOM 682 C C . PRO A 1 85 ? -7.277 15.755 18.913 1.00 83.38 85 PRO A C 1
ATOM 684 O O . PRO A 1 85 ? -6.431 15.893 19.799 1.00 83.38 85 PRO A O 1
ATOM 687 N N . GLU A 1 86 ? -8.581 15.913 19.153 1.00 84.69 86 GLU A N 1
ATOM 688 C CA . GLU A 1 86 ? -9.166 16.126 20.478 1.00 84.69 86 GLU A CA 1
ATOM 689 C C . GLU A 1 86 ? -9.091 14.874 21.366 1.00 84.69 86 GLU A C 1
ATOM 691 O O . GLU A 1 86 ? -9.076 14.996 22.594 1.00 84.69 86 GLU A O 1
ATOM 696 N N . GLU A 1 87 ? -9.020 13.683 20.765 1.00 83.50 87 GLU A N 1
ATOM 697 C CA . GLU A 1 87 ? -8.896 12.410 21.468 1.00 83.50 87 GLU A CA 1
ATOM 698 C C . GLU A 1 87 ? -7.433 12.164 21.849 1.00 83.50 87 GLU A C 1
ATOM 700 O O . GLU A 1 87 ? -6.565 11.913 21.011 1.00 83.50 87 GLU A O 1
ATOM 705 N N . LYS A 1 88 ? -7.159 12.240 23.153 1.00 77.44 88 LYS A N 1
ATOM 706 C CA . LYS A 1 88 ? -5.809 12.106 23.721 1.00 77.44 88 LYS A CA 1
ATOM 707 C C . LYS A 1 88 ? -5.553 10.737 24.340 1.00 77.44 88 LYS A C 1
ATOM 709 O O . LYS A 1 88 ? -4.475 10.523 24.891 1.00 77.44 88 LYS A O 1
ATOM 714 N N . SER A 1 89 ? -6.526 9.830 24.293 1.00 74.75 89 SER A N 1
ATOM 715 C CA . SER A 1 89 ? -6.371 8.489 24.841 1.00 74.75 89 SER A CA 1
ATOM 716 C C . SER A 1 89 ? -5.274 7.737 24.101 1.00 74.75 89 SER A C 1
ATOM 718 O O . SER A 1 89 ? -5.315 7.559 22.882 1.00 74.75 89 SER A O 1
ATOM 720 N N . GLU A 1 90 ? -4.294 7.252 24.854 1.00 71.19 90 GLU A N 1
ATOM 721 C CA . GLU A 1 90 ? -3.338 6.301 24.315 1.00 71.19 90 GLU A CA 1
ATOM 722 C C . GLU A 1 90 ? -3.995 4.932 24.127 1.00 71.19 90 GLU A C 1
ATOM 724 O O . GLU A 1 90 ? -4.867 4.524 24.896 1.00 71.19 90 GLU A O 1
ATOM 729 N N . LEU A 1 91 ? -3.531 4.186 23.123 1.00 71.06 91 LEU A N 1
ATOM 730 C CA . LEU A 1 91 ? -3.905 2.782 22.975 1.00 71.06 91 LEU A CA 1
ATOM 731 C C . LEU A 1 91 ? -3.523 2.004 24.234 1.00 71.06 91 LEU A C 1
ATOM 733 O O . LEU A 1 91 ? -2.368 2.059 24.671 1.00 71.06 91 LEU A O 1
ATOM 737 N N . THR A 1 92 ? -4.474 1.248 24.777 1.00 71.69 92 THR A N 1
ATOM 738 C CA . THR A 1 92 ? -4.202 0.334 25.888 1.00 71.69 92 THR A CA 1
ATOM 739 C C . THR A 1 92 ? -3.244 -0.776 25.443 1.00 71.69 92 THR A C 1
ATOM 741 O O . THR A 1 92 ? -3.072 -1.022 24.246 1.00 71.69 92 THR A O 1
ATOM 744 N N . LYS A 1 93 ? -2.609 -1.480 26.394 1.00 65.69 93 LYS A N 1
ATOM 745 C CA . LYS A 1 93 ? -1.801 -2.665 26.054 1.00 65.69 93 LYS A CA 1
ATOM 746 C C . LYS A 1 93 ? -2.649 -3.695 25.300 1.00 65.69 93 LYS A C 1
ATOM 748 O O . LYS A 1 93 ? -2.224 -4.157 24.253 1.00 65.69 93 LYS A O 1
ATOM 753 N N . GLU A 1 94 ? -3.869 -3.959 25.762 1.00 66.00 94 GLU A N 1
ATOM 754 C CA . GLU A 1 94 ? -4.825 -4.868 25.112 1.00 66.00 94 GLU A CA 1
ATOM 755 C C . GLU A 1 94 ? -5.157 -4.450 23.673 1.00 66.00 94 GLU A C 1
ATOM 757 O O . GLU A 1 94 ? -5.179 -5.289 22.777 1.00 66.00 94 GLU A O 1
ATOM 762 N N . ASP A 1 95 ? -5.320 -3.150 23.410 1.00 66.06 95 ASP A N 1
ATOM 763 C CA . ASP A 1 95 ? -5.531 -2.646 22.048 1.00 66.06 95 ASP A CA 1
ATOM 764 C C . ASP A 1 95 ? -4.295 -2.828 21.147 1.00 66.06 95 ASP A C 1
ATOM 766 O O . ASP A 1 95 ? -4.443 -2.990 19.934 1.00 66.06 95 ASP A O 1
ATOM 770 N N . ARG A 1 96 ? -3.083 -2.807 21.722 1.00 61.78 96 ARG A N 1
ATOM 771 C CA . ARG A 1 96 ? -1.808 -3.018 21.007 1.00 61.78 96 ARG A CA 1
ATOM 772 C C . ARG A 1 96 ? -1.508 -4.496 20.743 1.00 61.78 96 ARG A C 1
ATOM 774 O O . ARG A 1 96 ? -0.827 -4.792 19.767 1.00 61.78 96 ARG A O 1
ATOM 781 N N . LEU A 1 97 ? -2.036 -5.406 21.568 1.00 58.56 97 LEU A N 1
ATOM 782 C CA . LEU A 1 97 ? -1.806 -6.855 21.470 1.00 58.56 97 LEU A CA 1
ATOM 783 C C . LEU A 1 97 ? -2.432 -7.498 20.226 1.00 58.56 97 LEU A C 1
ATOM 785 O O . LEU A 1 97 ? -2.093 -8.623 19.871 1.00 58.56 97 LEU A O 1
ATOM 789 N N . HIS A 1 98 ? -3.340 -6.818 19.532 1.00 69.44 98 HIS A N 1
ATOM 790 C CA . HIS A 1 98 ? -3.882 -7.327 18.280 1.00 69.44 98 HIS A CA 1
ATOM 791 C C . HIS A 1 98 ? -3.046 -6.799 17.109 1.00 69.44 98 HIS A C 1
ATOM 793 O O . HIS A 1 98 ? -2.998 -5.598 16.886 1.00 69.44 98 HIS A O 1
ATOM 799 N N . MET A 1 99 ? -2.398 -7.670 16.329 1.00 82.56 99 MET A N 1
ATOM 800 C CA . MET A 1 99 ? -1.948 -7.325 14.971 1.00 82.56 99 MET A CA 1
ATOM 801 C C . MET A 1 99 ? -3.087 -7.528 13.982 1.00 82.56 99 MET A C 1
ATOM 803 O O . MET A 1 99 ? -3.762 -8.561 14.035 1.00 82.56 99 MET A O 1
ATOM 807 N N . SER A 1 100 ? -3.215 -6.613 13.024 1.00 87.19 100 SER A N 1
ATOM 808 C CA . SER A 1 100 ? -4.092 -6.817 11.873 1.00 87.19 100 SER A CA 1
ATOM 809 C C . SER A 1 100 ? -3.607 -7.975 10.999 1.00 87.19 100 SER A C 1
ATOM 811 O O . SER A 1 100 ? -2.405 -8.244 10.879 1.00 87.19 100 SER A O 1
ATOM 813 N N . GLU A 1 101 ? -4.537 -8.682 10.369 1.00 87.81 101 GLU A N 1
ATOM 814 C CA . GLU A 1 101 ? -4.226 -9.790 9.471 1.00 87.81 101 GLU A CA 1
ATOM 815 C C . GLU A 1 101 ? -3.434 -9.302 8.252 1.00 87.81 101 GLU A C 1
ATOM 817 O O . GLU A 1 101 ? -2.456 -9.932 7.837 1.00 87.81 101 GLU A O 1
ATOM 822 N N . GLY A 1 102 ? -3.773 -8.112 7.740 1.00 88.44 102 GLY A N 1
ATOM 823 C CA . GLY A 1 102 ? -3.009 -7.469 6.671 1.00 88.44 102 GLY A CA 1
ATOM 824 C C . GLY A 1 102 ? -1.539 -7.244 7.045 1.00 88.44 102 GLY A C 1
ATOM 825 O O . GLY A 1 102 ? -0.641 -7.511 6.240 1.00 88.44 102 GLY A O 1
ATOM 826 N N . MET A 1 103 ? -1.278 -6.816 8.285 1.00 91.12 103 MET A N 1
ATOM 827 C CA . MET A 1 103 ? 0.076 -6.643 8.810 1.00 91.12 103 MET A CA 1
ATOM 828 C C . MET A 1 103 ? 0.824 -7.978 8.909 1.00 91.12 103 MET A C 1
ATOM 830 O O . MET A 1 103 ? 1.959 -8.063 8.436 1.00 91.12 103 MET A O 1
ATOM 834 N N . LYS A 1 104 ? 0.195 -9.039 9.432 1.00 91.19 104 LYS A N 1
ATOM 835 C CA . LYS A 1 104 ? 0.814 -10.377 9.531 1.00 91.19 104 LYS A CA 1
ATOM 836 C C . LYS A 1 104 ? 1.212 -10.934 8.166 1.00 91.19 104 LYS A C 1
ATOM 838 O O . LYS A 1 104 ? 2.332 -11.420 7.994 1.00 91.19 104 LYS A O 1
ATOM 843 N N . ILE A 1 105 ? 0.319 -10.840 7.178 1.00 92.31 105 ILE A N 1
ATOM 844 C CA . ILE A 1 105 ? 0.581 -11.292 5.803 1.00 92.31 105 ILE A CA 1
ATOM 845 C C . ILE A 1 105 ? 1.783 -10.546 5.218 1.00 92.31 105 ILE A C 1
ATOM 847 O O . ILE A 1 105 ? 2.649 -11.151 4.577 1.00 92.31 105 ILE A O 1
ATOM 851 N N . LEU A 1 106 ? 1.848 -9.232 5.439 1.00 93.94 106 LEU A N 1
ATOM 852 C CA . LEU A 1 106 ? 2.936 -8.412 4.929 1.00 93.94 106 LEU A CA 1
ATOM 853 C C . LEU A 1 106 ? 4.270 -8.745 5.606 1.00 93.94 106 LEU A C 1
ATOM 855 O O . LEU A 1 106 ? 5.257 -8.964 4.908 1.00 93.94 106 LEU A O 1
ATOM 859 N N . LEU A 1 107 ? 4.307 -8.840 6.935 1.00 94.12 107 LEU A N 1
ATOM 860 C CA . LEU A 1 107 ? 5.516 -9.201 7.681 1.00 94.12 107 LEU A CA 1
ATOM 861 C C . LEU A 1 107 ? 6.058 -10.568 7.242 1.00 94.12 107 LEU A C 1
ATOM 863 O O . LEU A 1 107 ? 7.243 -10.687 6.926 1.00 94.12 107 LEU A O 1
ATOM 867 N N . ARG A 1 108 ? 5.176 -11.565 7.071 1.00 94.50 108 ARG A N 1
ATOM 868 C CA . ARG A 1 108 ? 5.538 -12.889 6.535 1.00 94.50 108 ARG A CA 1
ATOM 869 C C . ARG A 1 108 ? 6.142 -12.801 5.134 1.00 94.50 108 ARG A C 1
ATOM 871 O O . ARG A 1 108 ? 7.136 -13.467 4.854 1.00 94.50 108 ARG A O 1
ATOM 878 N N . ARG A 1 109 ? 5.590 -11.959 4.252 1.00 93.88 109 ARG A N 1
ATOM 879 C CA . ARG A 1 109 ? 6.137 -11.728 2.899 1.00 93.88 109 ARG A CA 1
ATOM 880 C C . ARG A 1 109 ? 7.570 -11.196 2.947 1.00 93.88 109 ARG A C 1
ATOM 882 O O . ARG A 1 109 ? 8.385 -11.578 2.109 1.00 93.88 109 ARG A O 1
ATOM 889 N N . TYR A 1 110 ? 7.872 -10.344 3.923 1.00 94.75 110 TYR A N 1
ATOM 890 C CA . TYR A 1 110 ? 9.214 -9.811 4.155 1.00 94.75 110 TYR A CA 1
ATOM 891 C C . TYR A 1 110 ? 10.099 -10.706 5.027 1.00 94.75 110 TYR A C 1
ATOM 893 O O . TYR A 1 110 ? 11.259 -10.358 5.236 1.00 94.75 110 TYR A O 1
ATOM 901 N N . LYS A 1 111 ? 9.593 -11.865 5.472 1.00 95.38 111 LYS A N 1
ATOM 902 C CA . LYS A 1 111 ? 10.285 -12.799 6.372 1.00 95.38 111 LYS A CA 1
ATOM 903 C C . LYS A 1 111 ? 10.714 -12.130 7.683 1.00 95.38 111 LYS A C 1
ATOM 905 O O . LYS A 1 111 ? 11.826 -12.338 8.157 1.00 95.38 111 LYS A O 1
ATOM 910 N N . ILE A 1 112 ? 9.838 -11.285 8.224 1.00 94.38 112 ILE A N 1
ATOM 911 C CA . ILE A 1 112 ? 10.023 -10.624 9.515 1.00 94.38 112 ILE A CA 1
ATOM 912 C C . ILE A 1 112 ? 9.076 -11.281 10.511 1.00 94.38 112 ILE A C 1
ATOM 914 O O . ILE A 1 112 ? 7.865 -11.299 10.293 1.00 94.38 112 ILE A O 1
ATOM 918 N N . GLU A 1 113 ? 9.634 -11.805 11.595 1.00 91.75 113 GLU A N 1
ATOM 919 C CA . GLU A 1 113 ? 8.887 -12.457 12.669 1.00 91.75 113 GLU A CA 1
ATOM 920 C C . GLU A 1 113 ? 8.713 -11.492 13.841 1.00 91.75 113 GLU A C 1
ATOM 922 O O . GLU A 1 113 ? 9.688 -10.961 14.384 1.00 91.75 113 GLU A O 1
ATOM 927 N N . VAL A 1 114 ? 7.455 -11.248 14.205 1.00 89.94 114 VAL A N 1
ATOM 928 C CA . VAL A 1 114 ? 7.056 -10.330 15.273 1.00 89.94 114 VAL A CA 1
ATOM 929 C C . VAL A 1 114 ? 5.979 -11.022 16.096 1.00 89.94 114 VAL A C 1
ATOM 931 O O . VAL A 1 114 ? 4.946 -11.400 15.542 1.00 89.94 114 VAL A O 1
ATOM 934 N N . GLU A 1 115 ? 6.223 -11.178 17.394 1.00 87.19 115 GLU A N 1
ATOM 935 C CA . GLU A 1 115 ? 5.212 -11.657 18.341 1.00 87.19 115 GLU A CA 1
ATOM 936 C C . GLU A 1 115 ? 4.208 -10.542 18.656 1.00 87.19 115 GLU A C 1
ATOM 938 O O . GLU A 1 115 ? 4.542 -9.356 18.582 1.00 87.19 115 GLU A O 1
ATOM 943 N N . LEU A 1 116 ? 2.971 -10.909 19.000 1.00 83.94 116 LEU A N 1
ATOM 944 C CA . LEU A 1 116 ? 1.881 -9.954 19.249 1.00 83.94 116 LEU A CA 1
ATOM 945 C C . LEU A 1 116 ? 2.234 -8.954 20.359 1.00 83.94 116 LEU A C 1
ATOM 947 O O . LEU A 1 116 ? 1.938 -7.766 20.255 1.00 83.94 116 LEU A O 1
ATOM 951 N N . GLU A 1 117 ? 2.931 -9.429 21.383 1.00 83.81 117 GLU A N 1
ATOM 952 C CA . GLU A 1 117 ? 3.344 -8.685 22.568 1.00 83.81 117 GLU A CA 1
ATOM 953 C C . GLU A 1 117 ? 4.435 -7.650 22.270 1.00 83.81 117 GLU A C 1
ATOM 955 O O . GLU A 1 117 ? 4.582 -6.670 22.998 1.00 83.81 117 GLU A O 1
ATOM 960 N N . MET A 1 118 ? 5.177 -7.834 21.176 1.00 87.62 118 MET A N 1
ATOM 961 C CA . MET A 1 118 ? 6.250 -6.931 20.755 1.00 87.62 118 MET A CA 1
ATOM 962 C C . MET A 1 118 ? 5.746 -5.770 19.886 1.00 87.62 118 MET A C 1
ATOM 964 O O . MET A 1 118 ? 6.508 -4.853 19.564 1.00 87.62 118 MET A O 1
ATOM 968 N N . VAL A 1 119 ? 4.488 -5.810 19.443 1.00 87.94 119 VAL A N 1
ATOM 969 C CA . VAL A 1 119 ? 3.957 -4.858 18.465 1.00 87.94 119 VAL A CA 1
ATOM 970 C C . VAL A 1 119 ? 3.821 -3.481 19.093 1.00 87.94 119 VAL A C 1
ATOM 972 O O . VAL A 1 119 ? 3.139 -3.269 20.093 1.00 87.94 119 VAL A O 1
ATOM 975 N N . ASN A 1 120 ? 4.464 -2.505 18.460 1.00 86.94 120 ASN A N 1
ATOM 976 C CA . ASN A 1 120 ? 4.442 -1.120 18.898 1.00 86.94 120 ASN A CA 1
ATOM 977 C C . ASN A 1 120 ? 4.211 -0.165 17.721 1.00 86.94 120 ASN A C 1
ATOM 979 O O . ASN A 1 120 ? 4.253 -0.552 16.549 1.00 86.94 120 ASN A O 1
ATOM 983 N N . LYS A 1 121 ? 3.996 1.113 18.048 1.00 86.06 121 LYS A N 1
ATOM 984 C CA . LYS A 1 121 ? 3.707 2.180 17.080 1.00 86.06 121 LYS A CA 1
ATOM 985 C C . LYS A 1 121 ? 4.739 2.255 15.948 1.00 86.06 121 LYS A C 1
ATOM 987 O O . LYS A 1 121 ? 4.351 2.367 14.790 1.00 86.06 121 LYS A O 1
ATOM 992 N N . LEU A 1 122 ? 6.034 2.134 16.250 1.00 90.31 122 LEU A N 1
ATOM 993 C CA . LEU A 1 122 ? 7.094 2.217 15.240 1.00 90.31 122 LEU A CA 1
ATOM 994 C C . LEU A 1 122 ? 7.038 1.036 14.266 1.00 90.31 122 LEU A C 1
ATOM 996 O O . LEU A 1 122 ? 7.135 1.236 13.055 1.00 90.31 122 LEU A O 1
ATOM 1000 N N . ILE A 1 123 ? 6.828 -0.183 14.770 1.00 92.75 123 ILE A N 1
ATOM 1001 C CA . ILE A 1 123 ? 6.667 -1.377 13.930 1.00 92.75 123 ILE A CA 1
ATOM 1002 C C . ILE A 1 123 ? 5.451 -1.209 13.010 1.00 92.75 123 ILE A C 1
ATOM 1004 O O . ILE A 1 123 ? 5.567 -1.450 11.805 1.00 92.75 123 ILE A O 1
ATOM 1008 N N . ILE A 1 124 ? 4.317 -0.739 13.538 1.00 90.25 124 ILE A N 1
ATOM 1009 C CA . ILE A 1 124 ? 3.092 -0.493 12.760 1.00 90.25 124 ILE A CA 1
ATOM 1010 C C . ILE A 1 124 ? 3.352 0.542 11.657 1.00 90.25 124 ILE A C 1
ATOM 1012 O O . ILE A 1 124 ? 3.087 0.278 10.483 1.00 90.25 124 ILE A O 1
ATOM 1016 N N . GLU A 1 125 ? 3.939 1.689 12.001 1.00 89.94 125 GLU A N 1
ATOM 1017 C CA . GLU A 1 125 ? 4.240 2.765 11.051 1.00 89.94 125 GLU A CA 1
ATOM 1018 C C . GLU A 1 125 ? 5.184 2.307 9.932 1.00 89.94 125 GLU A C 1
ATOM 1020 O O . GLU A 1 125 ? 4.913 2.528 8.747 1.00 89.94 125 GLU A O 1
ATOM 1025 N N . LYS A 1 126 ? 6.294 1.636 10.273 1.00 94.81 126 LYS A N 1
ATOM 1026 C CA . LYS A 1 126 ? 7.245 1.152 9.260 1.00 94.81 126 LYS A CA 1
ATOM 1027 C C . LYS A 1 126 ? 6.623 0.069 8.384 1.00 94.81 126 LYS A C 1
ATOM 1029 O O . LYS A 1 126 ? 6.839 0.077 7.172 1.00 94.81 126 LYS A O 1
ATOM 1034 N N . THR A 1 127 ? 5.798 -0.804 8.955 1.00 94.25 127 THR A N 1
ATOM 1035 C CA . THR A 1 127 ? 5.065 -1.818 8.190 1.00 94.25 127 THR A CA 1
ATOM 1036 C C . THR A 1 127 ? 4.063 -1.177 7.223 1.00 94.25 127 THR A C 1
ATOM 1038 O O . THR A 1 127 ? 4.003 -1.564 6.055 1.00 94.25 127 THR A O 1
ATOM 1041 N N . GLY A 1 128 ? 3.359 -0.120 7.643 1.00 92.56 128 GLY A N 1
ATOM 1042 C CA . GLY A 1 128 ? 2.468 0.664 6.779 1.00 92.56 128 GLY A CA 1
ATOM 1043 C C . GLY A 1 128 ? 3.189 1.344 5.607 1.00 92.56 128 GLY A C 1
ATOM 1044 O O . GLY A 1 128 ? 2.665 1.396 4.488 1.00 92.56 128 GLY A O 1
ATOM 1045 N N . ILE A 1 129 ? 4.426 1.803 5.814 1.00 93.94 129 ILE A N 1
ATOM 1046 C CA . ILE A 1 129 ? 5.266 2.333 4.731 1.00 93.94 129 ILE A CA 1
ATOM 1047 C C . ILE A 1 129 ? 5.622 1.230 3.723 1.00 93.94 129 ILE A C 1
ATOM 1049 O O . ILE A 1 129 ? 5.512 1.457 2.517 1.00 93.94 129 ILE A O 1
ATOM 1053 N N . LEU A 1 130 ? 6.003 0.031 4.186 1.00 95.81 130 LEU A N 1
ATOM 1054 C CA . LEU A 1 130 ? 6.272 -1.104 3.291 1.00 95.81 130 LEU A CA 1
ATOM 1055 C C . LEU A 1 130 ? 5.031 -1.478 2.472 1.00 95.81 130 LEU A C 1
ATOM 1057 O O . LEU A 1 130 ? 5.135 -1.670 1.259 1.00 95.81 130 LEU A O 1
ATOM 1061 N N . TYR A 1 131 ? 3.859 -1.511 3.112 1.00 94.62 131 TYR A N 1
ATOM 1062 C CA . TYR A 1 131 ? 2.585 -1.774 2.443 1.00 94.62 131 TYR A CA 1
ATOM 1063 C C . TYR A 1 131 ? 2.321 -0.756 1.332 1.00 94.62 131 TYR A C 1
ATOM 1065 O O . TYR A 1 131 ? 2.069 -1.119 0.183 1.00 94.62 131 TYR A O 1
ATOM 1073 N N . SER A 1 132 ? 2.442 0.530 1.663 1.00 92.38 132 SER A N 1
ATOM 1074 C CA . SER A 1 132 ? 2.205 1.633 0.730 1.00 92.38 132 SER A CA 1
ATOM 1075 C C . SER A 1 132 ? 3.170 1.596 -0.456 1.00 92.38 132 SER A C 1
ATOM 1077 O O . SER A 1 132 ? 2.769 1.855 -1.593 1.00 92.38 132 SER A O 1
ATOM 1079 N N . SER A 1 133 ? 4.431 1.223 -0.217 1.00 95.19 133 SER A N 1
ATOM 1080 C CA . SER A 1 133 ? 5.414 0.997 -1.276 1.00 95.19 133 SER A CA 1
ATOM 1081 C C . SER A 1 133 ? 5.000 -0.134 -2.222 1.00 95.19 133 SER A C 1
ATOM 1083 O O . SER A 1 133 ? 5.105 0.033 -3.439 1.00 95.19 133 SER A O 1
ATOM 1085 N N . ASP A 1 134 ? 4.508 -1.258 -1.696 1.00 94.62 134 ASP A N 1
ATOM 1086 C CA . ASP A 1 134 ? 4.052 -2.388 -2.514 1.00 94.62 134 ASP A CA 1
ATOM 1087 C C . ASP A 1 134 ? 2.805 -2.034 -3.325 1.00 94.62 134 ASP A C 1
ATOM 1089 O O . ASP A 1 134 ? 2.768 -2.283 -4.529 1.00 94.62 134 ASP A O 1
ATOM 1093 N N . VAL A 1 135 ? 1.817 -1.380 -2.710 1.00 94.19 135 VAL A N 1
ATOM 1094 C CA . VAL A 1 135 ? 0.615 -0.891 -3.406 1.00 94.19 135 VAL A CA 1
ATOM 1095 C C . VAL A 1 135 ? 0.988 0.093 -4.517 1.00 94.19 135 VAL A C 1
ATOM 1097 O O . VAL A 1 135 ? 0.466 0.001 -5.628 1.00 94.19 135 VAL A O 1
ATOM 1100 N N . CYS A 1 136 ? 1.929 1.007 -4.260 1.00 95.06 136 CYS A N 1
ATOM 1101 C CA . CYS A 1 136 ? 2.383 1.980 -5.253 1.00 95.06 136 CYS A CA 1
ATOM 1102 C C . CYS A 1 136 ? 3.043 1.321 -6.475 1.00 95.06 136 CYS A C 1
ATOM 1104 O O . CYS A 1 136 ? 2.904 1.821 -7.589 1.00 95.06 136 CYS A O 1
ATOM 1106 N N . VAL A 1 137 ? 3.735 0.195 -6.286 1.00 96.12 137 VAL A N 1
ATOM 1107 C CA . VAL A 1 137 ? 4.301 -0.586 -7.393 1.00 96.12 137 VAL A CA 1
ATOM 1108 C C . VAL A 1 137 ? 3.217 -1.404 -8.097 1.00 96.12 137 VAL A C 1
ATOM 1110 O O . VAL A 1 137 ? 3.142 -1.399 -9.324 1.00 96.12 137 VAL A O 1
ATOM 1113 N N . ASN A 1 138 ? 2.357 -2.075 -7.332 1.00 95.50 138 ASN A N 1
ATOM 1114 C CA . ASN A 1 138 ? 1.380 -3.026 -7.859 1.00 95.50 138 ASN A CA 1
ATOM 1115 C C . ASN A 1 138 ? 0.216 -2.360 -8.595 1.00 95.50 138 ASN A C 1
ATOM 1117 O O . ASN A 1 138 ? -0.310 -2.959 -9.528 1.00 95.50 138 ASN A O 1
ATOM 1121 N N . LYS A 1 139 ? -0.145 -1.112 -8.266 1.00 95.81 139 LYS A N 1
ATOM 1122 C CA . LYS A 1 139 ? -1.176 -0.364 -9.013 1.00 95.81 139 LYS A CA 1
ATOM 1123 C C . LYS A 1 139 ? -0.833 -0.173 -10.499 1.00 95.81 139 LYS A C 1
ATOM 1125 O O . LYS A 1 139 ? -1.719 0.089 -11.299 1.00 95.81 139 LYS A O 1
ATOM 1130 N N . HIS A 1 140 ? 0.448 -0.288 -10.861 1.00 96.25 140 HIS A N 1
ATOM 1131 C CA . HIS A 1 140 ? 0.932 -0.190 -12.242 1.00 96.25 140 HIS A CA 1
ATOM 1132 C C . HIS A 1 140 ? 1.092 -1.555 -12.919 1.00 96.25 140 HIS A C 1
ATOM 1134 O O . HIS A 1 140 ? 1.588 -1.612 -14.041 1.00 96.25 140 HIS A O 1
ATOM 1140 N N . SER A 1 141 ? 0.715 -2.655 -12.254 1.00 96.31 141 SER A N 1
ATOM 1141 C CA . SER A 1 1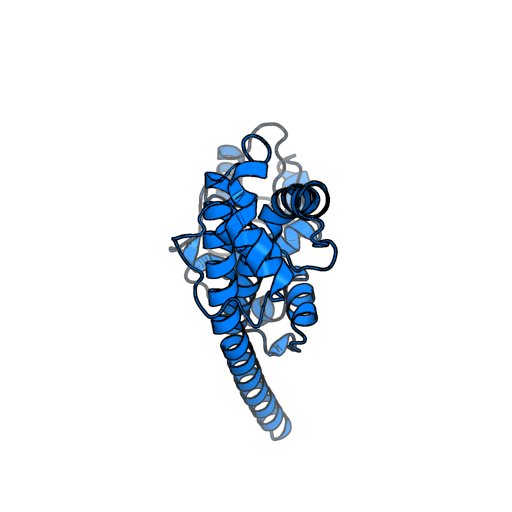41 ? 0.972 -4.019 -12.728 1.00 96.31 141 SER A CA 1
ATOM 1142 C C . SER A 1 141 ? 0.410 -4.257 -14.126 1.00 96.31 141 SER A C 1
ATOM 1144 O O . SER A 1 141 ? 1.177 -4.586 -15.027 1.00 96.31 141 SER A O 1
ATOM 1146 N N . ASP A 1 142 ? -0.887 -4.031 -14.329 1.00 95.94 142 ASP A N 1
ATOM 1147 C CA . ASP A 1 142 ? -1.554 -4.341 -15.600 1.00 95.94 142 ASP A CA 1
ATOM 1148 C C . ASP A 1 142 ? -0.972 -3.521 -16.751 1.00 95.94 142 ASP A C 1
ATOM 1150 O O . ASP A 1 142 ? -0.607 -4.065 -17.794 1.00 95.94 142 ASP A O 1
ATOM 1154 N N . PHE A 1 143 ? -0.777 -2.220 -16.516 1.00 95.00 143 PHE A N 1
ATOM 1155 C CA . PHE A 1 143 ? -0.148 -1.323 -17.480 1.00 95.00 143 PHE A CA 1
ATOM 1156 C C . PHE A 1 143 ? 1.272 -1.779 -17.846 1.00 95.00 143 PHE A C 1
ATOM 1158 O O . PHE A 1 143 ? 1.604 -1.883 -19.026 1.00 95.00 143 PHE A O 1
ATOM 1165 N N . MET A 1 144 ? 2.104 -2.111 -16.854 1.00 96.00 144 MET A N 1
ATOM 1166 C CA . MET A 1 144 ? 3.478 -2.565 -17.086 1.00 96.00 144 MET A CA 1
ATOM 1167 C C . MET A 1 144 ? 3.530 -3.915 -17.790 1.00 96.00 144 MET A C 1
ATOM 1169 O O . MET A 1 144 ? 4.353 -4.101 -18.680 1.00 96.00 144 MET A O 1
ATOM 1173 N N . ARG A 1 145 ? 2.663 -4.860 -17.421 1.00 95.94 145 ARG A N 1
ATOM 1174 C CA . ARG A 1 145 ? 2.605 -6.175 -18.067 1.00 95.94 145 ARG A CA 1
ATOM 1175 C C . ARG A 1 145 ? 2.169 -6.044 -19.521 1.00 95.94 145 ARG A C 1
ATOM 1177 O O . ARG A 1 145 ? 2.867 -6.562 -20.386 1.00 95.94 145 ARG A O 1
ATOM 1184 N N . SER A 1 146 ? 1.119 -5.270 -19.794 1.00 94.50 146 SER A N 1
ATOM 1185 C CA . SER A 1 146 ? 0.658 -4.993 -21.158 1.00 94.50 146 SER A CA 1
ATOM 1186 C C . SER A 1 146 ? 1.734 -4.303 -22.001 1.00 94.50 146 SER A C 1
ATOM 1188 O O . SER A 1 146 ? 2.009 -4.735 -23.118 1.00 94.50 146 SER A O 1
ATOM 1190 N N . ALA A 1 147 ? 2.391 -3.266 -21.472 1.00 93.62 147 ALA A N 1
ATOM 1191 C CA . ALA A 1 147 ? 3.481 -2.590 -22.172 1.00 93.62 147 ALA A CA 1
ATOM 1192 C C . ALA A 1 147 ? 4.698 -3.517 -22.376 1.00 93.62 147 ALA A C 1
ATOM 1194 O O . ALA A 1 147 ? 5.346 -3.486 -23.422 1.00 93.62 147 ALA A O 1
ATOM 1195 N N . GLY A 1 148 ? 4.973 -4.395 -21.410 1.00 95.50 148 GLY A N 1
ATOM 1196 C CA . GLY A 1 148 ? 6.025 -5.406 -21.476 1.00 95.50 148 GLY A CA 1
ATOM 1197 C C . GLY A 1 148 ? 5.814 -6.453 -22.575 1.00 95.50 148 GLY A C 1
ATOM 1198 O O . GLY A 1 148 ? 6.798 -6.946 -23.126 1.00 95.50 148 GLY A O 1
ATOM 1199 N N . GLU A 1 149 ? 4.573 -6.759 -22.964 1.00 96.25 149 GLU A N 1
ATOM 1200 C CA . GLU A 1 149 ? 4.308 -7.651 -24.103 1.00 96.25 149 GLU A CA 1
ATOM 1201 C C . GLU A 1 149 ? 4.805 -7.074 -25.433 1.00 96.25 149 GLU A C 1
ATOM 1203 O O . GLU A 1 149 ? 5.246 -7.820 -26.311 1.00 96.25 149 GLU A O 1
ATOM 1208 N N . HIS A 1 150 ? 4.757 -5.748 -25.593 1.00 96.50 150 HIS A N 1
ATOM 1209 C CA . HIS A 1 150 ? 5.281 -5.091 -26.789 1.00 96.50 150 HIS A CA 1
ATOM 1210 C C . HIS A 1 150 ? 6.798 -5.255 -26.907 1.00 96.50 150 HIS A C 1
ATOM 1212 O O . HIS A 1 150 ? 7.289 -5.391 -28.025 1.00 96.50 150 HIS A O 1
ATOM 1218 N N . LEU A 1 151 ? 7.522 -5.341 -25.780 1.00 97.06 151 LEU A N 1
ATOM 1219 C CA . LEU A 1 151 ? 8.967 -5.600 -25.777 1.00 97.06 151 LEU A CA 1
ATOM 1220 C C . LEU A 1 151 ? 9.311 -6.909 -26.497 1.00 97.06 151 LEU A C 1
ATOM 1222 O O . LEU A 1 151 ? 10.246 -6.948 -27.299 1.00 97.06 151 LEU A O 1
ATOM 1226 N N . LYS A 1 152 ? 8.510 -7.959 -26.272 1.00 96.00 152 LYS A N 1
ATOM 1227 C CA . LYS A 1 152 ? 8.679 -9.243 -26.958 1.00 96.00 152 LYS A CA 1
ATOM 1228 C C . LYS A 1 152 ? 8.251 -9.157 -28.419 1.00 96.00 152 LYS A C 1
ATOM 1230 O O . LYS A 1 152 ? 8.977 -9.622 -29.287 1.00 96.00 152 LYS A O 1
ATOM 1235 N N . LYS A 1 153 ? 7.094 -8.549 -28.697 1.00 96.50 153 LYS A N 1
ATOM 1236 C CA . LYS A 1 153 ? 6.520 -8.477 -30.054 1.00 96.50 153 LYS A CA 1
ATOM 1237 C C . LYS A 1 153 ? 7.367 -7.643 -31.027 1.00 96.50 153 LYS A C 1
ATOM 1239 O O . LYS A 1 153 ? 7.390 -7.960 -32.208 1.00 96.50 153 LYS A O 1
ATOM 1244 N N . ILE A 1 154 ? 8.023 -6.582 -30.550 1.00 97.06 154 ILE A N 1
ATOM 1245 C CA . ILE A 1 154 ? 8.707 -5.594 -31.404 1.00 97.06 154 ILE A CA 1
ATOM 1246 C C . ILE A 1 154 ? 10.232 -5.741 -31.341 1.00 97.06 154 ILE A C 1
ATOM 1248 O O . ILE A 1 154 ? 10.896 -5.634 -32.367 1.00 97.06 154 ILE A O 1
ATOM 1252 N N . SER A 1 155 ? 10.799 -5.995 -30.157 1.00 96.50 155 SER A N 1
ATOM 1253 C CA . SER A 1 155 ? 12.259 -6.063 -29.959 1.00 96.50 155 SER A CA 1
ATOM 1254 C C . SER A 1 155 ? 12.775 -7.457 -29.597 1.00 96.50 155 SER A C 1
ATOM 1256 O O . SER A 1 155 ? 13.963 -7.605 -29.317 1.00 96.50 155 SER A O 1
ATOM 1258 N N . ASP A 1 156 ? 11.907 -8.470 -29.579 1.00 96.88 156 ASP A N 1
ATOM 1259 C CA . ASP A 1 156 ? 12.229 -9.838 -29.157 1.00 96.88 156 ASP A CA 1
ATOM 1260 C C . ASP A 1 156 ? 12.773 -9.952 -27.712 1.00 96.88 156 ASP A C 1
ATOM 1262 O O . ASP A 1 156 ? 13.471 -10.897 -27.354 1.00 96.88 156 ASP A O 1
ATOM 1266 N N . ILE A 1 157 ? 12.433 -8.997 -26.839 1.00 97.19 157 ILE A N 1
ATOM 1267 C CA . ILE A 1 157 ? 12.856 -8.984 -25.429 1.00 97.19 157 ILE A CA 1
ATOM 1268 C C . ILE A 1 157 ? 11.801 -9.696 -24.569 1.00 97.19 157 ILE A C 1
ATOM 1270 O O . ILE A 1 157 ? 10.681 -9.204 -24.415 1.00 97.19 157 ILE A O 1
ATOM 1274 N N . ASP A 1 158 ? 12.143 -10.845 -23.976 1.00 95.94 158 ASP A N 1
ATOM 1275 C CA . ASP A 1 158 ? 11.227 -11.577 -23.088 1.00 95.94 158 ASP A CA 1
ATOM 1276 C C . ASP A 1 158 ? 11.214 -10.990 -21.667 1.00 95.94 158 ASP A C 1
ATOM 1278 O O . ASP A 1 158 ? 12.102 -11.232 -20.848 1.00 95.94 158 ASP A O 1
ATOM 1282 N N . SER A 1 159 ? 10.164 -10.224 -21.369 1.00 96.25 159 SER A N 1
ATOM 1283 C CA . SER A 1 159 ? 9.963 -9.564 -20.076 1.00 96.25 159 SER A CA 1
ATOM 1284 C C . SER A 1 159 ? 9.022 -10.317 -19.122 1.00 96.25 159 SER A C 1
ATOM 1286 O O . SER A 1 159 ? 8.748 -9.828 -18.021 1.00 96.25 159 SER A O 1
ATOM 1288 N N . ARG A 1 160 ? 8.535 -11.519 -19.482 1.00 93.75 160 ARG A N 1
ATOM 1289 C CA . ARG A 1 160 ? 7.505 -12.248 -18.705 1.00 93.75 160 ARG A CA 1
ATOM 1290 C C . ARG A 1 160 ? 7.913 -12.494 -17.255 1.00 93.75 160 ARG A C 1
ATOM 1292 O O . ARG A 1 160 ? 7.113 -12.301 -16.342 1.00 93.75 160 ARG A O 1
ATOM 1299 N N . HIS A 1 161 ? 9.175 -12.852 -17.039 1.00 94.75 161 HIS A N 1
ATOM 1300 C CA . HIS A 1 161 ? 9.723 -13.137 -15.710 1.00 94.75 161 HIS A CA 1
ATOM 1301 C C . HIS A 1 161 ? 10.353 -11.917 -15.029 1.00 94.75 161 HIS A C 1
ATOM 1303 O O . HIS A 1 161 ? 10.880 -12.025 -13.922 1.00 94.75 161 HIS A O 1
ATOM 1309 N N . TRP A 1 162 ? 10.315 -10.739 -15.655 1.00 96.81 162 TRP A N 1
ATOM 1310 C CA . TRP A 1 162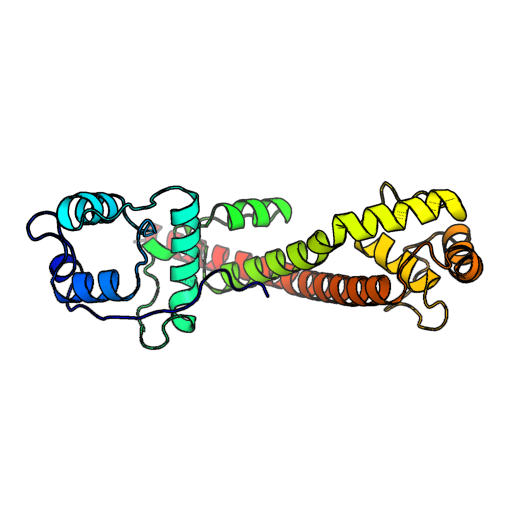 ? 10.852 -9.534 -15.036 1.00 96.81 162 TRP A CA 1
ATOM 1311 C C . TRP A 1 162 ? 9.930 -9.036 -13.920 1.00 96.81 162 TRP A C 1
ATOM 1313 O O . TRP A 1 162 ? 8.700 -9.132 -13.990 1.00 96.81 162 TRP A O 1
ATOM 1323 N N . GLY A 1 163 ? 10.538 -8.455 -12.884 1.00 95.31 163 GLY A N 1
ATOM 1324 C CA . GLY A 1 163 ? 9.809 -7.654 -11.905 1.00 95.31 163 GLY A CA 1
ATOM 1325 C C . GLY A 1 163 ? 9.306 -6.351 -12.533 1.00 95.31 163 GLY A C 1
ATOM 1326 O O . GLY A 1 163 ? 9.951 -5.800 -13.426 1.00 95.31 163 GLY A O 1
ATOM 1327 N N . LEU A 1 164 ? 8.189 -5.819 -12.028 1.00 96.94 164 LEU A N 1
ATOM 1328 C CA . LEU A 1 164 ? 7.533 -4.629 -12.592 1.00 96.94 164 LEU A CA 1
ATOM 1329 C C . LEU A 1 164 ? 8.484 -3.425 -12.715 1.00 96.94 164 LEU A C 1
ATOM 1331 O O . LEU A 1 164 ? 8.473 -2.733 -13.725 1.00 96.94 164 LEU A O 1
ATOM 1335 N N . VAL A 1 165 ? 9.359 -3.204 -11.727 1.00 95.56 165 VAL A N 1
ATOM 1336 C CA . VAL A 1 165 ? 10.327 -2.088 -11.747 1.00 95.56 165 VAL A CA 1
ATOM 1337 C C . VAL A 1 165 ? 11.357 -2.240 -12.873 1.00 95.56 165 VAL A C 1
ATOM 1339 O O . VAL A 1 165 ? 11.740 -1.244 -13.479 1.00 95.56 165 VAL A O 1
ATOM 1342 N N . LYS A 1 166 ? 11.773 -3.473 -13.198 1.00 96.31 166 LYS A N 1
ATOM 1343 C CA . LYS A 1 166 ? 12.678 -3.733 -14.329 1.00 96.31 166 LYS A CA 1
ATOM 1344 C C . LYS A 1 166 ? 11.979 -3.442 -15.661 1.00 96.31 166 LYS A C 1
ATOM 1346 O O . LYS A 1 166 ? 12.585 -2.832 -16.534 1.00 96.31 166 LYS A O 1
ATOM 1351 N N . ILE A 1 167 ? 10.704 -3.817 -15.793 1.00 97.25 167 ILE A N 1
ATOM 1352 C CA . ILE A 1 167 ? 9.894 -3.477 -16.975 1.00 97.25 167 ILE A CA 1
ATOM 1353 C C . ILE A 1 167 ? 9.761 -1.957 -17.109 1.00 97.25 167 ILE A C 1
ATOM 1355 O O . ILE A 1 167 ? 10.050 -1.412 -18.170 1.00 97.25 167 ILE A O 1
ATOM 1359 N N . ALA A 1 168 ? 9.415 -1.259 -16.026 1.00 96.69 168 ALA A N 1
ATOM 1360 C CA . ALA A 1 168 ? 9.308 0.198 -16.024 1.00 96.69 168 ALA A CA 1
ATOM 1361 C C . ALA A 1 168 ? 10.629 0.878 -16.423 1.00 96.69 168 ALA A C 1
ATOM 1363 O O . ALA A 1 168 ? 10.620 1.821 -17.207 1.00 96.69 168 ALA A O 1
ATOM 1364 N N . ALA A 1 169 ? 11.768 0.377 -15.932 1.00 96.38 169 ALA A N 1
ATOM 1365 C CA . ALA A 1 169 ? 13.092 0.879 -16.299 1.00 96.38 169 ALA A CA 1
ATOM 1366 C C . ALA A 1 169 ? 13.398 0.679 -17.792 1.00 96.38 169 ALA A C 1
ATOM 1368 O O . ALA A 1 169 ? 13.906 1.589 -18.443 1.00 96.38 169 ALA A O 1
ATOM 1369 N N . ALA A 1 170 ? 13.040 -0.479 -18.349 1.00 96.75 170 ALA A N 1
ATOM 1370 C CA . ALA A 1 170 ? 13.203 -0.751 -19.772 1.00 96.75 170 ALA A CA 1
ATOM 1371 C C . ALA A 1 170 ? 12.364 0.205 -20.626 1.00 96.75 170 ALA A C 1
ATOM 1373 O O . ALA A 1 170 ? 12.874 0.813 -21.562 1.00 96.75 170 ALA A O 1
ATOM 1374 N N . LEU A 1 171 ? 11.097 0.401 -20.255 1.00 96.25 171 LEU A N 1
ATOM 1375 C CA . LEU A 1 171 ? 10.202 1.338 -20.931 1.00 96.25 171 LEU A CA 1
ATOM 1376 C C . LEU A 1 171 ? 10.668 2.790 -20.791 1.00 96.25 171 LEU A C 1
ATOM 1378 O O . LEU A 1 171 ? 10.508 3.568 -21.728 1.00 96.25 171 LEU A O 1
ATOM 1382 N N . LYS A 1 172 ? 11.278 3.159 -19.657 1.00 95.88 172 LYS A N 1
ATOM 1383 C CA . LYS A 1 172 ? 11.874 4.484 -19.460 1.00 95.88 172 LYS A CA 1
ATOM 1384 C C . LYS A 1 172 ? 13.035 4.725 -20.422 1.00 95.88 172 LYS A C 1
ATOM 1386 O O . LYS A 1 172 ? 13.038 5.772 -21.061 1.00 95.88 172 LYS A O 1
ATOM 1391 N N . ILE A 1 173 ? 13.964 3.771 -20.551 1.00 95.12 173 ILE A N 1
ATOM 1392 C CA . ILE A 1 173 ? 15.065 3.842 -21.531 1.00 95.12 173 ILE A CA 1
ATOM 1393 C C . ILE A 1 173 ? 14.492 3.945 -22.947 1.00 95.12 173 ILE A C 1
ATOM 1395 O O . ILE A 1 173 ? 14.887 4.812 -23.712 1.00 95.12 173 ILE A O 1
ATOM 1399 N N . LEU A 1 174 ? 13.514 3.098 -23.265 1.00 95.19 174 LEU A N 1
ATOM 1400 C CA . LEU A 1 174 ? 12.895 3.033 -24.585 1.00 95.19 174 LEU A CA 1
ATOM 1401 C C . LEU A 1 174 ? 12.197 4.341 -24.993 1.00 95.19 174 LEU A C 1
ATOM 1403 O O . LEU A 1 174 ? 12.279 4.763 -26.144 1.00 95.19 174 LEU A O 1
ATOM 1407 N N . CYS A 1 175 ? 11.491 4.980 -24.059 1.00 94.56 175 CYS A N 1
ATOM 1408 C CA . CYS A 1 175 ? 10.745 6.209 -24.329 1.00 94.56 175 CYS A CA 1
ATOM 1409 C C . CYS A 1 175 ? 11.614 7.473 -24.248 1.00 94.56 175 CYS A C 1
ATOM 1411 O O . CYS A 1 175 ? 11.265 8.475 -24.871 1.00 94.56 175 CYS A O 1
ATOM 1413 N N . TYR A 1 176 ? 12.693 7.435 -23.461 1.00 94.12 176 TYR A N 1
ATOM 1414 C CA . TYR A 1 176 ? 13.545 8.581 -23.127 1.00 94.12 176 TYR A CA 1
ATOM 1415 C C . TYR A 1 176 ? 15.016 8.139 -22.995 1.00 94.12 176 TYR A C 1
ATOM 1417 O O . TYR A 1 176 ? 15.553 8.134 -21.879 1.00 94.12 176 TYR A O 1
ATOM 1425 N N . PRO A 1 177 ? 15.671 7.745 -24.100 1.00 90.94 177 PRO A N 1
ATOM 1426 C CA . PRO A 1 177 ? 17.017 7.165 -24.067 1.00 90.94 177 PRO A CA 1
ATOM 1427 C C . PRO A 1 177 ? 18.081 8.136 -23.534 1.00 90.94 177 PRO A C 1
ATOM 1429 O O . PRO A 1 177 ? 19.047 7.697 -22.912 1.00 90.94 177 PRO A O 1
ATOM 1432 N N . ASP A 1 178 ? 17.868 9.444 -23.695 1.00 90.31 178 ASP A N 1
ATOM 1433 C CA . ASP A 1 178 ? 18.824 10.486 -23.298 1.00 90.31 178 ASP A CA 1
ATOM 1434 C C . ASP A 1 178 ? 18.755 10.863 -21.807 1.00 90.31 178 ASP A C 1
ATOM 1436 O O . ASP A 1 178 ? 19.659 11.503 -21.279 1.00 90.31 178 ASP A O 1
ATOM 1440 N N . GLU A 1 179 ? 17.693 10.471 -21.095 1.00 88.75 179 GLU A N 1
ATOM 1441 C CA . GLU A 1 179 ? 17.464 10.891 -19.702 1.00 88.75 179 GLU A CA 1
ATOM 1442 C C . GLU A 1 179 ? 18.152 9.997 -18.652 1.00 88.75 179 GLU A C 1
ATOM 1444 O O . GLU A 1 179 ? 18.062 10.275 -17.456 1.00 88.75 179 GLU A O 1
ATOM 1449 N N . GLY A 1 180 ? 18.832 8.926 -19.070 1.00 79.81 180 GLY A N 1
ATOM 1450 C CA . GLY A 1 180 ? 19.497 7.984 -18.166 1.00 79.81 180 GLY A CA 1
ATOM 1451 C C . GLY A 1 180 ? 18.564 7.305 -17.146 1.00 79.81 180 GLY A C 1
ATOM 1452 O O . GLY A 1 180 ? 17.351 7.524 -17.098 1.00 79.81 180 GLY A O 1
ATOM 1453 N N . LEU A 1 181 ? 19.139 6.432 -16.314 1.00 87.06 181 LEU A N 1
ATOM 1454 C CA . LEU A 1 181 ? 18.473 5.831 -15.154 1.00 87.06 181 LEU A CA 1
ATOM 1455 C C . LEU A 1 181 ? 19.201 6.239 -13.864 1.00 87.06 181 LEU A C 1
ATOM 1457 O O . LEU A 1 181 ? 20.400 6.518 -13.897 1.00 87.06 181 LEU A O 1
ATOM 1461 N N . PRO A 1 182 ? 18.517 6.234 -12.706 1.00 81.44 182 PRO A N 1
ATOM 1462 C CA . PRO A 1 182 ? 19.185 6.342 -11.420 1.00 81.44 182 PRO A CA 1
ATOM 1463 C C . PRO A 1 182 ? 20.009 5.069 -11.170 1.00 81.44 182 PRO A C 1
ATOM 1465 O O . PRO A 1 182 ? 19.480 4.046 -10.731 1.00 81.44 182 PRO A O 1
ATOM 1468 N N . GLY A 1 183 ? 21.307 5.141 -11.467 1.00 82.81 183 GLY A N 1
ATOM 1469 C CA . GLY A 1 183 ? 22.267 4.047 -11.310 1.00 82.81 183 GLY A CA 1
ATOM 1470 C C . GLY A 1 183 ? 22.675 3.381 -12.626 1.00 82.81 183 GLY A C 1
ATOM 1471 O O . GLY A 1 183 ? 22.265 3.781 -13.712 1.00 82.81 183 GLY A O 1
ATOM 1472 N N . ASP A 1 184 ? 23.520 2.357 -12.515 1.00 83.06 184 ASP A N 1
ATOM 1473 C CA . ASP A 1 184 ? 24.057 1.634 -13.667 1.00 83.06 184 ASP A CA 1
ATOM 1474 C C . ASP A 1 184 ? 23.016 0.648 -14.241 1.00 83.06 184 ASP A C 1
ATOM 1476 O O . ASP A 1 184 ? 22.554 -0.231 -13.508 1.00 83.06 184 ASP A O 1
ATOM 1480 N N . PRO A 1 185 ? 22.638 0.745 -15.531 1.00 83.31 185 PRO A N 1
ATOM 1481 C CA . PRO A 1 185 ? 21.715 -0.196 -16.164 1.00 83.31 185 PRO A CA 1
ATOM 1482 C C . PRO A 1 185 ? 22.345 -1.561 -16.490 1.00 83.31 185 PRO A C 1
ATOM 1484 O O . PRO A 1 185 ? 21.612 -2.532 -16.689 1.00 83.31 185 PRO A O 1
ATOM 1487 N N . ARG A 1 186 ? 23.681 -1.671 -16.541 1.00 80.94 186 ARG A N 1
ATOM 1488 C CA . ARG A 1 186 ? 24.398 -2.887 -16.982 1.00 80.94 186 ARG A CA 1
ATOM 1489 C C . ARG A 1 186 ? 24.150 -4.131 -16.116 1.00 80.94 186 ARG A C 1
ATOM 1491 O O . ARG A 1 186 ? 24.062 -5.216 -16.679 1.00 80.94 186 ARG A O 1
ATOM 1498 N N . PRO A 1 187 ? 23.995 -4.038 -14.781 1.00 87.50 187 PRO A N 1
ATOM 1499 C CA . PRO A 1 187 ? 23.619 -5.189 -13.958 1.00 87.50 187 PRO A CA 1
ATOM 1500 C C . PRO A 1 187 ? 22.158 -5.623 -14.148 1.00 87.50 187 PRO A C 1
ATOM 1502 O O . PRO A 1 187 ? 21.769 -6.694 -13.688 1.00 87.50 187 PRO A O 1
ATOM 1505 N N . VAL A 1 188 ? 21.323 -4.781 -14.770 1.00 90.50 188 VAL A N 1
ATOM 1506 C CA . VAL A 1 188 ? 19.876 -5.003 -14.900 1.00 90.50 188 VAL A CA 1
ATOM 1507 C C . VAL A 1 188 ? 19.524 -5.616 -16.253 1.00 90.50 188 VAL A C 1
ATOM 1509 O O . VAL A 1 188 ? 18.662 -6.500 -16.313 1.00 90.50 188 VAL A O 1
ATOM 1512 N N . PHE A 1 189 ? 20.181 -5.160 -17.320 1.00 94.62 189 PHE A N 1
ATOM 1513 C CA . PHE A 1 189 ? 19.936 -5.577 -18.700 1.00 94.62 189 PHE A CA 1
ATOM 1514 C C . PHE A 1 189 ? 21.199 -6.162 -19.322 1.00 94.62 189 PHE A C 1
ATOM 1516 O O . PHE A 1 189 ? 22.296 -5.639 -19.135 1.00 94.62 189 PHE A O 1
ATOM 1523 N N . SER A 1 190 ? 21.039 -7.220 -20.115 1.00 94.69 190 SER A N 1
ATOM 1524 C CA . SER A 1 190 ? 22.118 -7.691 -20.980 1.00 94.69 190 SER A CA 1
ATOM 1525 C C . SER A 1 190 ? 22.496 -6.619 -22.009 1.00 94.69 190 SER A C 1
ATOM 1527 O O . SER A 1 190 ? 21.731 -5.694 -22.293 1.00 94.69 190 SER A O 1
ATOM 1529 N N . ARG A 1 191 ? 23.682 -6.754 -22.608 1.00 94.19 191 ARG A N 1
ATOM 1530 C CA . ARG A 1 191 ? 24.163 -5.810 -23.625 1.00 94.19 191 ARG A CA 1
ATOM 1531 C C . ARG A 1 191 ? 23.217 -5.714 -24.828 1.00 94.19 191 ARG A C 1
ATOM 1533 O O . ARG A 1 191 ? 22.985 -4.611 -25.312 1.00 94.19 191 ARG A O 1
ATOM 1540 N N . ASP A 1 192 ? 22.683 -6.847 -25.281 1.00 95.62 192 ASP A N 1
ATOM 1541 C CA . ASP A 1 192 ? 21.731 -6.911 -26.398 1.00 95.62 192 ASP A CA 1
ATOM 1542 C C . ASP A 1 192 ? 20.396 -6.246 -26.039 1.00 95.62 192 ASP A C 1
ATOM 1544 O O . ASP A 1 192 ? 19.922 -5.376 -26.767 1.00 95.62 192 ASP A O 1
ATOM 1548 N N . GLU A 1 193 ? 19.830 -6.578 -24.874 1.00 96.06 193 GLU A N 1
ATOM 1549 C CA . GLU A 1 193 ? 18.603 -5.942 -24.382 1.00 96.06 193 GLU A CA 1
ATOM 1550 C C . GLU A 1 193 ? 18.776 -4.426 -24.275 1.00 96.06 193 GLU A C 1
ATOM 1552 O O . GLU A 1 193 ? 17.946 -3.679 -24.782 1.00 96.06 193 GLU A O 1
ATOM 1557 N N . PHE A 1 194 ? 19.861 -3.959 -23.653 1.00 95.12 194 PHE A N 1
ATOM 1558 C CA . PHE A 1 194 ? 20.116 -2.532 -23.484 1.00 95.12 194 PHE A CA 1
ATOM 1559 C C . PHE A 1 194 ? 20.269 -1.816 -24.830 1.00 95.12 194 PHE A C 1
ATOM 1561 O O . PHE A 1 194 ? 19.656 -0.770 -25.033 1.00 95.12 194 PHE A O 1
ATOM 1568 N N . PHE A 1 195 ? 21.019 -2.400 -25.771 1.00 94.88 195 PHE A N 1
ATOM 1569 C CA . PHE A 1 195 ? 21.163 -1.859 -27.123 1.00 94.88 195 PHE A CA 1
ATOM 1570 C C . PHE A 1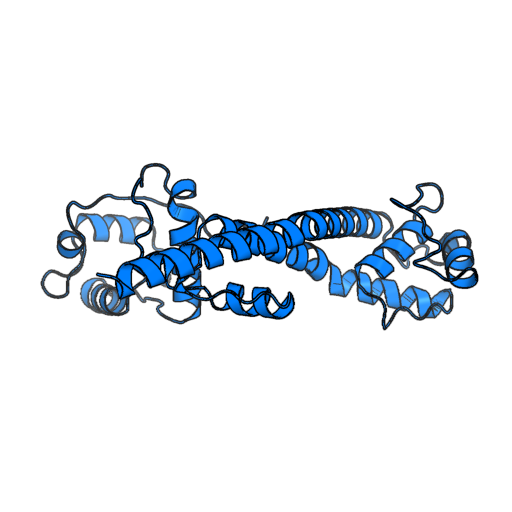 195 ? 19.800 -1.706 -27.811 1.00 94.88 195 PHE A C 1
ATOM 1572 O O . PHE A 1 195 ? 19.455 -0.625 -28.289 1.00 94.88 195 PHE A O 1
ATOM 1579 N N . LYS A 1 196 ? 18.979 -2.760 -27.795 1.00 96.75 196 LYS A N 1
ATOM 1580 C CA . LYS A 1 196 ? 17.628 -2.729 -28.367 1.00 96.75 196 LYS A CA 1
ATOM 1581 C C . LYS A 1 196 ? 16.744 -1.689 -27.684 1.00 96.75 196 LYS A C 1
ATOM 1583 O O . LYS A 1 196 ? 16.029 -0.968 -28.369 1.00 96.75 196 LYS A O 1
ATOM 1588 N N . LEU A 1 197 ? 16.792 -1.575 -26.357 1.00 95.62 197 LEU A N 1
ATOM 1589 C CA . LEU A 1 197 ? 15.999 -0.588 -25.618 1.00 95.62 197 LEU A CA 1
ATOM 1590 C C . LEU A 1 197 ? 16.368 0.849 -26.000 1.00 95.62 197 LEU A C 1
ATOM 1592 O O . LEU A 1 197 ? 15.470 1.662 -26.170 1.00 95.62 197 LEU A O 1
ATOM 1596 N N . VAL A 1 198 ? 17.654 1.151 -26.186 1.00 94.81 198 VAL A N 1
ATOM 1597 C CA . VAL A 1 198 ? 18.115 2.492 -26.583 1.00 94.81 198 VAL A CA 1
ATOM 1598 C C . VAL A 1 198 ? 17.723 2.828 -28.026 1.00 94.81 198 VAL A C 1
ATOM 1600 O O . VAL A 1 198 ? 17.346 3.962 -28.310 1.00 94.81 198 VAL A O 1
ATOM 1603 N N . HIS A 1 199 ? 17.787 1.859 -28.943 1.00 95.38 199 HIS A N 1
ATOM 1604 C CA . HIS A 1 199 ? 17.659 2.136 -30.379 1.00 95.38 199 HIS A CA 1
ATOM 1605 C C . HIS A 1 199 ? 16.281 1.836 -30.979 1.00 95.38 199 HIS A C 1
ATOM 1607 O O . HIS A 1 199 ? 15.930 2.408 -32.008 1.00 95.38 199 HIS A O 1
ATOM 1613 N N . HIS A 1 200 ? 15.476 0.963 -30.369 1.00 96.38 200 HIS A N 1
ATOM 1614 C CA . HIS A 1 200 ? 14.194 0.549 -30.949 1.00 96.38 200 HIS A CA 1
ATOM 1615 C C . HIS A 1 200 ? 13.031 1.482 -30.592 1.00 96.38 200 HIS A C 1
ATOM 1617 O O . HIS A 1 200 ? 11.930 1.253 -31.081 1.00 96.38 200 HIS A O 1
ATOM 1623 N N . GLY A 1 201 ? 13.238 2.530 -29.786 1.00 93.56 201 GLY A N 1
ATOM 1624 C CA . GLY A 1 201 ? 12.186 3.464 -29.355 1.00 93.56 201 GLY A CA 1
ATOM 1625 C C . GLY A 1 201 ? 11.221 3.933 -30.457 1.00 93.56 201 GLY A C 1
ATOM 1626 O O . GLY A 1 201 ? 10.008 3.831 -30.256 1.00 93.56 201 GLY A O 1
ATOM 1627 N N . PRO A 1 202 ? 11.700 4.351 -31.649 1.00 94.56 202 PRO A N 1
ATOM 1628 C CA . PRO A 1 202 ? 10.829 4.754 -32.757 1.00 94.56 202 PRO A CA 1
ATOM 1629 C C . PRO A 1 202 ? 9.842 3.673 -33.231 1.00 94.56 202 PRO A C 1
ATOM 1631 O O . PRO A 1 202 ? 8.763 4.000 -33.715 1.00 94.56 202 PRO A O 1
ATOM 1634 N N . LEU A 1 203 ? 10.161 2.385 -33.054 1.00 96.12 203 LEU A N 1
ATOM 1635 C CA . LEU A 1 203 ? 9.291 1.268 -33.449 1.00 96.12 203 LEU A CA 1
ATOM 1636 C C . LEU A 1 203 ? 8.041 1.131 -32.559 1.00 96.12 203 LEU A C 1
ATOM 1638 O O . LEU A 1 203 ? 7.123 0.384 -32.893 1.00 96.12 203 LEU A O 1
ATOM 1642 N N . TYR A 1 204 ? 8.000 1.836 -31.425 1.00 95.12 204 TYR A N 1
ATOM 1643 C CA . TYR A 1 204 ? 6.920 1.769 -30.437 1.00 95.12 204 TYR A CA 1
ATOM 1644 C C . TYR A 1 204 ? 5.956 2.959 -30.519 1.00 95.12 204 TYR A C 1
ATOM 1646 O O . TYR A 1 204 ? 5.058 3.083 -29.679 1.00 95.12 204 TYR A O 1
ATOM 1654 N N . GLU A 1 205 ? 6.113 3.829 -31.519 1.00 92.38 205 GLU A N 1
ATOM 1655 C CA . GLU A 1 205 ? 5.245 4.989 -31.712 1.00 92.38 205 GLU A CA 1
ATOM 1656 C C . GLU A 1 205 ? 3.778 4.550 -31.881 1.00 92.38 205 GLU A C 1
ATOM 1658 O O . GLU A 1 205 ? 3.456 3.626 -32.632 1.00 92.38 205 GLU A O 1
ATOM 1663 N N . GLY A 1 206 ? 2.878 5.151 -31.098 1.00 91.75 206 GLY A N 1
ATOM 1664 C CA . GLY A 1 206 ? 1.463 4.760 -31.046 1.00 91.75 206 GLY A CA 1
ATOM 1665 C C . GLY A 1 206 ? 1.166 3.393 -30.405 1.00 91.75 206 GLY A C 1
ATOM 1666 O O . GLY A 1 206 ? 0.004 2.992 -30.359 1.00 91.75 206 GLY A O 1
ATOM 1667 N N . LYS A 1 207 ? 2.173 2.662 -29.905 1.00 93.12 207 LYS A N 1
ATOM 1668 C CA . LYS A 1 207 ? 1.996 1.388 -29.173 1.00 93.12 207 LYS A CA 1
ATOM 1669 C C . LYS A 1 207 ? 2.130 1.552 -27.666 1.00 93.12 207 LYS A C 1
ATOM 1671 O O . LYS A 1 207 ? 1.518 0.800 -26.915 1.00 93.12 207 LYS A O 1
ATOM 1676 N N . ILE A 1 208 ? 2.927 2.523 -27.225 1.00 93.56 208 ILE A N 1
ATOM 1677 C CA . ILE A 1 208 ? 3.176 2.801 -25.810 1.00 93.56 208 ILE A CA 1
ATOM 1678 C C . ILE A 1 208 ? 3.027 4.297 -25.542 1.00 93.56 208 ILE A C 1
ATOM 1680 O O . ILE A 1 208 ? 3.502 5.139 -26.302 1.00 93.56 208 ILE A O 1
ATOM 1684 N N . LEU A 1 209 ? 2.388 4.630 -24.421 1.00 92.25 209 LEU A N 1
ATOM 1685 C CA . LEU A 1 209 ? 2.243 6.007 -23.964 1.00 92.25 209 LEU A CA 1
ATOM 1686 C C . LEU A 1 209 ? 3.471 6.417 -23.135 1.00 92.25 209 LEU A C 1
ATOM 1688 O O . LEU A 1 209 ? 3.599 6.040 -21.967 1.00 92.25 209 LEU A O 1
ATOM 1692 N N . LYS A 1 210 ? 4.358 7.222 -23.735 1.00 94.19 210 LYS A N 1
ATOM 1693 C CA . LYS A 1 210 ? 5.648 7.638 -23.146 1.00 94.19 210 LYS A CA 1
ATOM 1694 C C . LYS A 1 210 ? 5.489 8.307 -21.771 1.00 94.19 210 LYS A C 1
ATOM 1696 O O . LYS A 1 210 ? 6.139 7.907 -20.806 1.00 94.19 210 LYS A O 1
ATOM 1701 N N . VAL A 1 211 ? 4.573 9.273 -21.652 1.00 94.81 211 VAL A N 1
ATOM 1702 C CA . VAL A 1 211 ? 4.363 10.039 -20.407 1.00 94.81 211 VAL A CA 1
ATOM 1703 C C . VAL A 1 211 ? 3.874 9.149 -19.248 1.00 94.81 211 VAL A C 1
ATOM 1705 O O . VAL A 1 211 ? 4.514 9.166 -18.194 1.00 94.81 211 VAL A O 1
ATOM 1708 N N . PRO A 1 212 ? 2.824 8.315 -19.404 1.00 94.19 212 PRO A N 1
ATOM 1709 C CA . PRO A 1 212 ? 2.447 7.325 -18.393 1.00 94.19 212 PRO A CA 1
ATOM 1710 C C . PRO A 1 212 ? 3.575 6.368 -17.995 1.00 94.19 212 PRO A C 1
ATOM 1712 O O . PRO A 1 212 ? 3.740 6.103 -16.804 1.00 94.19 212 PRO A O 1
ATOM 1715 N N . CYS A 1 213 ? 4.392 5.892 -18.946 1.00 94.88 213 CYS A N 1
ATOM 1716 C CA . CYS A 1 213 ? 5.562 5.065 -18.631 1.00 94.88 213 CYS A CA 1
ATOM 1717 C C . CYS A 1 213 ? 6.544 5.791 -17.709 1.00 94.88 213 CYS A C 1
ATOM 1719 O O . CYS A 1 213 ? 6.988 5.205 -16.720 1.00 94.88 213 CYS A O 1
ATOM 1721 N N . LYS A 1 214 ? 6.842 7.067 -17.987 1.00 95.19 214 LYS A N 1
ATOM 1722 C CA . LYS A 1 214 ? 7.721 7.880 -17.138 1.00 95.19 214 LYS A CA 1
ATOM 1723 C C . LYS A 1 214 ? 7.135 8.091 -15.742 1.00 95.19 214 LYS A C 1
ATOM 1725 O O . LYS A 1 214 ? 7.822 7.838 -14.759 1.00 95.19 214 LYS A O 1
ATOM 1730 N N . ILE A 1 215 ? 5.866 8.491 -15.643 1.00 95.56 215 ILE A N 1
ATOM 1731 C CA . ILE A 1 215 ? 5.194 8.709 -14.349 1.00 95.56 215 ILE A CA 1
ATOM 1732 C C . ILE A 1 215 ? 5.198 7.426 -13.513 1.00 95.56 215 ILE A C 1
ATOM 1734 O O . ILE A 1 215 ? 5.505 7.457 -12.321 1.00 95.56 215 ILE A O 1
ATOM 1738 N N . ALA A 1 216 ? 4.864 6.291 -14.128 1.00 96.50 216 ALA A N 1
ATOM 1739 C CA . ALA A 1 216 ? 4.853 5.011 -13.440 1.00 96.50 216 ALA A CA 1
ATOM 1740 C C . ALA A 1 216 ? 6.264 4.611 -12.984 1.00 96.50 216 ALA A C 1
ATOM 1742 O O . ALA A 1 216 ? 6.440 4.239 -11.825 1.00 96.50 216 ALA A O 1
ATOM 1743 N N . PHE A 1 217 ? 7.279 4.773 -13.840 1.00 96.62 217 PHE A N 1
ATOM 1744 C CA . PHE A 1 217 ? 8.679 4.552 -13.479 1.00 96.62 217 PHE A CA 1
ATOM 1745 C C . PHE A 1 217 ? 9.112 5.401 -12.273 1.00 96.62 217 PHE A C 1
ATOM 1747 O O . PHE A 1 217 ? 9.585 4.842 -11.281 1.00 96.62 217 PHE A O 1
ATOM 1754 N N . ASP A 1 218 ? 8.881 6.716 -12.313 1.00 96.00 218 ASP A N 1
ATOM 1755 C CA . ASP A 1 218 ? 9.282 7.648 -11.252 1.00 96.00 218 ASP A CA 1
ATOM 1756 C C . ASP A 1 218 ? 8.617 7.278 -9.907 1.00 96.00 218 ASP A C 1
ATOM 1758 O O . ASP A 1 218 ? 9.269 7.237 -8.856 1.00 96.00 218 ASP A O 1
ATOM 1762 N N . GLN A 1 219 ? 7.327 6.916 -9.934 1.00 96.44 219 GLN A N 1
ATOM 1763 C CA . GLN A 1 219 ? 6.587 6.463 -8.750 1.00 96.44 219 GLN A CA 1
ATOM 1764 C C . GLN A 1 219 ? 7.110 5.130 -8.201 1.00 96.44 219 GLN A C 1
ATOM 1766 O O . GLN A 1 219 ? 7.292 4.984 -6.989 1.00 96.44 219 GLN A O 1
ATOM 1771 N N . MET A 1 220 ? 7.368 4.156 -9.075 1.00 96.69 220 MET A N 1
ATOM 1772 C CA . MET A 1 220 ? 7.833 2.821 -8.695 1.00 96.69 220 MET A CA 1
ATOM 1773 C C . MET A 1 220 ? 9.257 2.846 -8.137 1.00 96.69 220 MET A C 1
ATOM 1775 O O . MET A 1 220 ? 9.534 2.171 -7.143 1.00 96.69 220 MET A O 1
ATOM 1779 N N . VAL A 1 221 ? 10.158 3.632 -8.733 1.00 94.56 221 VAL A N 1
ATOM 1780 C CA . VAL A 1 221 ? 11.532 3.798 -8.236 1.00 94.56 221 VAL A CA 1
ATOM 1781 C C . VAL A 1 221 ? 11.532 4.501 -6.886 1.00 94.56 221 VAL A C 1
ATOM 1783 O O . VAL A 1 221 ? 12.184 4.020 -5.958 1.00 94.56 221 VAL A O 1
ATOM 1786 N N . SER A 1 222 ? 10.739 5.563 -6.730 1.00 95.06 222 SER A N 1
ATOM 1787 C CA . SER A 1 222 ? 10.589 6.258 -5.445 1.00 95.06 222 SER A CA 1
ATOM 1788 C C . SER A 1 222 ? 10.057 5.320 -4.355 1.00 95.06 222 SER A C 1
ATOM 1790 O O . SER A 1 222 ? 10.635 5.230 -3.270 1.00 95.06 222 SER A O 1
ATOM 1792 N N . ALA A 1 223 ? 9.019 4.534 -4.661 1.00 96.44 223 ALA A N 1
ATOM 1793 C CA . ALA A 1 223 ? 8.458 3.539 -3.748 1.00 96.44 223 ALA A CA 1
ATOM 1794 C C . ALA A 1 223 ? 9.461 2.427 -3.390 1.00 96.44 223 ALA A C 1
ATOM 1796 O O . ALA A 1 223 ? 9.546 2.024 -2.225 1.00 96.44 223 ALA A O 1
ATOM 1797 N N . ARG A 1 224 ? 10.252 1.946 -4.363 1.00 94.31 224 ARG A N 1
ATOM 1798 C CA . ARG A 1 224 ? 11.329 0.959 -4.153 1.00 94.31 224 ARG A CA 1
ATOM 1799 C C . ARG A 1 224 ? 12.436 1.538 -3.268 1.00 94.31 224 ARG A C 1
ATOM 1801 O O . ARG A 1 224 ? 12.911 0.828 -2.385 1.00 94.31 224 ARG A O 1
ATOM 1808 N N . GLY A 1 225 ? 12.810 2.799 -3.477 1.00 94.31 225 GLY A N 1
ATOM 1809 C CA . GLY A 1 225 ? 13.786 3.516 -2.660 1.00 94.31 225 GLY A CA 1
ATOM 1810 C C . GLY A 1 225 ? 13.330 3.651 -1.210 1.00 94.31 225 GLY A C 1
ATOM 1811 O O . GLY A 1 225 ? 14.081 3.306 -0.300 1.00 94.31 225 GLY A O 1
ATOM 1812 N N . LEU A 1 226 ? 12.078 4.065 -0.992 1.00 95.25 226 LEU A N 1
ATOM 1813 C CA . LEU A 1 226 ? 11.491 4.146 0.346 1.00 95.25 226 LEU A CA 1
ATOM 1814 C C . LEU A 1 226 ? 11.463 2.774 1.026 1.00 95.25 226 LEU A C 1
ATOM 1816 O O . LEU A 1 226 ? 11.929 2.643 2.153 1.00 95.25 226 LEU A O 1
ATOM 1820 N N . ARG A 1 227 ? 11.019 1.730 0.315 1.00 95.88 227 ARG A N 1
ATOM 1821 C CA . ARG A 1 227 ? 11.007 0.362 0.845 1.00 95.88 227 ARG A CA 1
ATOM 1822 C C . ARG A 1 227 ? 12.403 -0.094 1.276 1.00 95.88 227 ARG A C 1
ATOM 1824 O O . ARG A 1 227 ? 12.554 -0.646 2.359 1.00 95.88 227 ARG A O 1
ATOM 1831 N N . ASN A 1 228 ? 13.421 0.146 0.447 1.00 95.12 228 ASN A N 1
ATOM 1832 C CA . ASN A 1 228 ? 14.800 -0.254 0.740 1.00 95.12 228 ASN A CA 1
ATOM 1833 C C . ASN A 1 228 ? 15.379 0.472 1.965 1.00 95.12 228 ASN A C 1
ATOM 1835 O O . ASN A 1 228 ? 16.194 -0.112 2.669 1.00 95.12 228 ASN A O 1
ATOM 1839 N N . LYS A 1 229 ? 14.956 1.714 2.233 1.00 96.56 229 LYS A N 1
ATOM 1840 C CA . LYS A 1 229 ? 15.336 2.457 3.446 1.00 96.56 229 LYS A CA 1
ATOM 1841 C C . LYS A 1 229 ? 14.560 1.988 4.679 1.00 96.56 229 LYS A C 1
ATOM 1843 O O . LYS A 1 229 ? 15.129 1.895 5.759 1.00 96.56 229 LYS A O 1
ATOM 1848 N N . THR A 1 230 ? 13.272 1.689 4.525 1.00 97.50 230 THR A N 1
ATOM 1849 C CA . THR A 1 230 ? 12.390 1.304 5.636 1.00 97.50 230 THR A CA 1
ATOM 1850 C C . THR A 1 230 ? 12.637 -0.118 6.121 1.00 97.50 230 THR A C 1
ATOM 1852 O O . THR A 1 230 ? 12.555 -0.364 7.319 1.00 97.50 230 THR A O 1
ATOM 1855 N N . LEU A 1 231 ? 12.944 -1.059 5.225 1.00 96.75 231 LEU A N 1
ATOM 1856 C CA . LEU A 1 231 ? 13.058 -2.474 5.584 1.00 96.75 231 LEU A CA 1
ATOM 1857 C C . LEU A 1 231 ? 14.135 -2.744 6.664 1.00 96.75 231 LEU A C 1
ATOM 1859 O O . LEU A 1 231 ? 13.809 -3.410 7.646 1.00 96.75 231 LEU A O 1
ATOM 1863 N N . PRO A 1 232 ? 15.363 -2.190 6.575 1.00 97.00 232 PRO A N 1
ATOM 1864 C CA . PRO A 1 232 ? 16.358 -2.330 7.641 1.00 97.00 232 PRO A CA 1
ATOM 1865 C C . PRO A 1 232 ? 15.935 -1.669 8.958 1.00 97.00 232 PRO A C 1
ATOM 1867 O O . PRO A 1 232 ? 16.214 -2.204 10.027 1.00 97.00 232 PRO A O 1
ATOM 1870 N N . LEU A 1 233 ? 15.240 -0.527 8.889 1.00 96.69 233 LEU A N 1
ATOM 1871 C CA . LEU A 1 233 ? 14.733 0.161 10.079 1.00 96.69 233 LEU A CA 1
ATOM 1872 C C . LEU A 1 233 ? 13.670 -0.674 10.793 1.00 96.69 233 LEU A C 1
ATOM 1874 O O . LEU A 1 233 ? 13.707 -0.795 12.010 1.00 96.69 233 LEU A O 1
ATOM 1878 N N . LEU A 1 234 ? 12.753 -1.293 10.046 1.00 96.81 234 LEU A N 1
ATOM 1879 C CA . LEU A 1 234 ? 11.769 -2.203 10.625 1.00 96.81 234 LEU A CA 1
ATOM 1880 C C . LEU A 1 234 ? 12.456 -3.380 11.329 1.00 96.81 234 LEU A C 1
ATOM 1882 O O . LEU A 1 234 ? 12.117 -3.682 12.466 1.00 96.81 234 LEU A O 1
ATOM 1886 N N . ALA A 1 235 ? 13.457 -3.997 10.694 1.00 95.50 235 ALA A N 1
ATOM 1887 C CA . ALA A 1 235 ? 14.219 -5.082 11.314 1.00 95.50 235 ALA A CA 1
ATOM 1888 C C . ALA A 1 235 ? 14.934 -4.638 12.605 1.00 95.50 235 ALA A C 1
ATOM 1890 O O . ALA A 1 235 ? 14.990 -5.393 13.574 1.00 95.50 235 ALA A O 1
ATOM 1891 N N . HIS A 1 236 ? 15.456 -3.408 12.640 1.00 96.06 236 HIS A N 1
ATOM 1892 C CA . HIS A 1 236 ? 16.044 -2.826 13.845 1.00 96.06 236 HIS A CA 1
ATOM 1893 C C . HIS A 1 236 ? 15.020 -2.660 14.973 1.00 96.06 236 HIS A C 1
ATOM 1895 O O . HIS A 1 236 ? 15.286 -3.143 16.070 1.00 96.06 236 HIS A O 1
ATOM 1901 N N . TYR A 1 237 ? 13.858 -2.062 14.703 1.00 95.62 237 TYR A N 1
ATOM 1902 C CA . TYR A 1 237 ? 12.824 -1.860 15.725 1.00 95.62 237 TYR A CA 1
ATOM 1903 C C . TYR A 1 237 ? 12.229 -3.169 16.241 1.00 95.62 237 TYR A C 1
ATOM 1905 O O . TYR A 1 237 ? 11.890 -3.270 17.415 1.00 95.62 237 TYR A O 1
ATOM 1913 N N . VAL A 1 238 ? 12.116 -4.187 15.385 1.00 95.25 238 VAL A N 1
ATOM 1914 C CA . VAL A 1 238 ? 11.682 -5.526 15.809 1.00 95.25 238 VAL A CA 1
ATOM 1915 C C . VAL A 1 238 ? 12.694 -6.149 16.769 1.00 95.25 238 VAL A C 1
ATOM 1917 O O . VAL A 1 238 ? 12.293 -6.772 17.747 1.00 95.25 238 VAL A O 1
ATOM 1920 N N . ARG A 1 239 ? 13.997 -5.962 16.525 1.00 95.31 239 ARG A N 1
ATOM 1921 C CA . ARG A 1 239 ? 15.043 -6.437 17.438 1.00 95.31 239 ARG A CA 1
ATOM 1922 C C . ARG A 1 239 ? 14.989 -5.714 18.785 1.00 95.31 239 ARG A C 1
ATOM 1924 O O . ARG A 1 239 ? 14.978 -6.384 19.805 1.00 95.31 239 ARG A O 1
ATOM 1931 N N . GLU A 1 240 ? 14.883 -4.386 18.792 1.00 95.25 240 GLU A N 1
ATOM 1932 C CA . GLU A 1 240 ? 14.771 -3.618 20.044 1.00 95.25 240 GLU A CA 1
ATOM 1933 C C . GLU A 1 240 ? 13.526 -4.013 20.849 1.00 95.25 240 GLU A C 1
ATOM 1935 O O . GLU A 1 240 ? 13.594 -4.192 22.061 1.00 95.25 240 GLU A O 1
ATOM 1940 N N . ALA A 1 241 ? 12.388 -4.199 20.173 1.00 93.00 241 ALA A N 1
ATOM 1941 C CA . ALA A 1 241 ? 11.160 -4.642 20.824 1.00 93.00 241 ALA A CA 1
ATOM 1942 C C . ALA A 1 241 ? 11.299 -6.045 21.432 1.00 93.00 241 ALA A C 1
ATOM 1944 O O . ALA A 1 241 ? 10.741 -6.307 22.494 1.00 93.00 241 ALA A O 1
ATOM 1945 N N . ARG A 1 242 ? 12.053 -6.933 20.774 1.00 94.38 242 ARG A N 1
ATOM 1946 C CA . ARG A 1 242 ? 12.340 -8.280 21.274 1.00 94.38 242 ARG A CA 1
ATOM 1947 C C . ARG A 1 242 ? 13.208 -8.239 22.528 1.00 94.38 242 ARG A C 1
ATOM 1949 O O . ARG A 1 242 ? 12.844 -8.850 23.522 1.00 94.38 242 ARG A O 1
ATOM 1956 N N . GLU A 1 243 ? 14.300 -7.480 22.496 1.00 93.75 243 GLU A N 1
ATOM 1957 C CA . GLU A 1 243 ? 15.204 -7.314 23.641 1.00 93.75 243 GLU A CA 1
ATOM 1958 C C . GLU A 1 243 ? 14.465 -6.738 24.861 1.00 93.75 243 GLU A C 1
ATOM 1960 O O . GLU A 1 243 ? 14.615 -7.240 25.974 1.00 93.75 243 GLU A O 1
ATOM 1965 N N . ALA A 1 244 ? 13.614 -5.727 24.650 1.00 91.50 244 ALA A N 1
ATOM 1966 C CA . ALA A 1 244 ? 12.789 -5.151 25.710 1.00 91.50 244 ALA A CA 1
ATOM 1967 C C . ALA A 1 244 ? 11.788 -6.167 26.285 1.00 91.50 244 ALA A C 1
ATOM 1969 O O . ALA A 1 244 ? 11.646 -6.282 27.500 1.00 91.50 244 ALA A O 1
ATOM 1970 N N . TYR A 1 245 ? 11.126 -6.935 25.418 1.00 89.62 245 TYR A N 1
ATOM 1971 C CA . TYR A 1 245 ? 10.168 -7.957 25.830 1.00 89.62 245 TYR A CA 1
ATOM 1972 C C . TYR A 1 245 ? 10.819 -9.083 26.646 1.00 89.62 245 TYR A C 1
ATOM 1974 O O . TYR A 1 245 ? 10.298 -9.479 27.687 1.00 89.62 245 TYR A O 1
ATOM 1982 N N . GLU A 1 246 ? 11.977 -9.577 26.206 1.00 91.25 246 GLU A N 1
ATOM 1983 C CA . GLU A 1 246 ? 12.733 -10.618 26.909 1.00 91.25 246 GLU A CA 1
ATOM 1984 C C . GLU A 1 246 ? 13.224 -10.132 28.284 1.00 91.25 246 GLU A C 1
ATOM 1986 O O . GLU A 1 246 ? 13.160 -10.881 29.262 1.00 91.25 246 GLU A O 1
ATOM 1991 N N . ALA A 1 247 ? 13.654 -8.869 28.392 1.00 91.06 247 ALA A N 1
ATOM 1992 C CA . ALA A 1 247 ? 14.044 -8.264 29.665 1.00 91.06 247 ALA A CA 1
ATOM 1993 C C . ALA A 1 247 ? 12.866 -8.163 30.652 1.00 91.06 247 ALA A C 1
ATOM 1995 O O . ALA A 1 247 ? 13.013 -8.522 31.823 1.00 91.06 247 ALA A O 1
ATOM 1996 N N . ASP A 1 248 ? 11.690 -7.739 30.178 1.00 87.88 248 ASP A N 1
ATOM 1997 C CA . ASP A 1 248 ? 10.470 -7.665 30.992 1.00 87.88 248 ASP A CA 1
ATOM 1998 C C . ASP A 1 248 ? 10.044 -9.054 31.498 1.00 87.88 248 ASP A C 1
ATOM 2000 O O . ASP A 1 248 ? 9.703 -9.218 32.675 1.00 87.88 248 ASP A O 1
ATOM 2004 N N . GLN A 1 249 ? 10.115 -10.081 30.642 1.00 86.31 249 GLN A N 1
ATOM 2005 C CA . GLN A 1 249 ? 9.824 -11.460 31.040 1.00 86.31 249 GLN A CA 1
ATOM 2006 C C . GLN A 1 249 ? 10.805 -11.986 32.093 1.00 86.31 249 GLN A C 1
ATOM 2008 O O . GLN A 1 249 ? 10.384 -12.621 33.064 1.00 86.31 249 GLN A O 1
ATOM 2013 N N . ALA A 1 250 ? 12.102 -11.710 31.932 1.00 88.94 250 ALA A N 1
ATOM 2014 C CA . ALA A 1 250 ? 13.119 -12.126 32.890 1.00 88.94 250 ALA A CA 1
ATOM 2015 C C . ALA A 1 250 ? 12.866 -11.511 34.277 1.00 88.94 250 ALA A C 1
ATOM 2017 O O . ALA A 1 250 ? 12.883 -12.230 35.278 1.00 88.94 250 ALA A O 1
ATOM 2018 N N . LEU A 1 251 ? 12.534 -10.215 34.336 1.00 87.88 251 LEU A N 1
ATOM 2019 C CA . LEU A 1 251 ? 12.180 -9.527 35.582 1.00 87.88 251 LEU A CA 1
ATOM 2020 C C . LEU A 1 251 ? 10.953 -10.156 36.256 1.00 87.88 251 LEU A C 1
ATOM 2022 O O . LEU A 1 251 ? 10.997 -10.445 37.454 1.00 87.88 251 LEU A O 1
ATOM 2026 N N . MET A 1 252 ? 9.900 -10.444 35.485 1.00 82.56 252 MET A N 1
ATOM 2027 C CA . MET A 1 252 ? 8.693 -11.107 35.990 1.00 82.56 252 MET A CA 1
ATOM 2028 C C . MET A 1 252 ? 8.944 -12.528 36.504 1.00 82.56 252 MET A C 1
ATOM 2030 O O . MET A 1 252 ? 8.285 -12.950 37.444 1.00 82.56 252 MET A O 1
ATOM 2034 N N . SER A 1 253 ? 9.884 -13.266 35.910 1.00 76.88 253 SER A N 1
ATOM 2035 C CA . SER A 1 253 ? 10.248 -14.620 36.359 1.00 76.88 253 SER A CA 1
ATOM 2036 C C . SER A 1 253 ? 11.145 -14.648 37.605 1.00 76.88 253 SER A C 1
ATOM 2038 O O . SER A 1 253 ? 11.341 -15.705 38.202 1.00 76.88 253 SER A O 1
ATOM 2040 N N . SER A 1 254 ? 11.703 -13.494 37.980 1.00 71.56 254 SER A N 1
ATOM 2041 C CA . SER A 1 254 ? 12.615 -13.322 39.120 1.00 71.56 254 SER A CA 1
ATOM 2042 C C . SER A 1 254 ? 11.962 -12.692 40.359 1.00 71.56 254 SER A C 1
ATOM 2044 O O . SER A 1 254 ? 12.638 -12.524 41.375 1.00 71.56 254 SER A O 1
ATOM 2046 N N . SER A 1 255 ? 10.671 -12.344 40.264 1.00 54.66 255 SER A N 1
ATOM 2047 C CA . SER A 1 255 ? 9.834 -11.767 41.330 1.00 54.66 255 SER A CA 1
ATOM 2048 C C . SER A 1 255 ? 8.870 -12.808 41.892 1.00 54.66 255 SER A C 1
ATO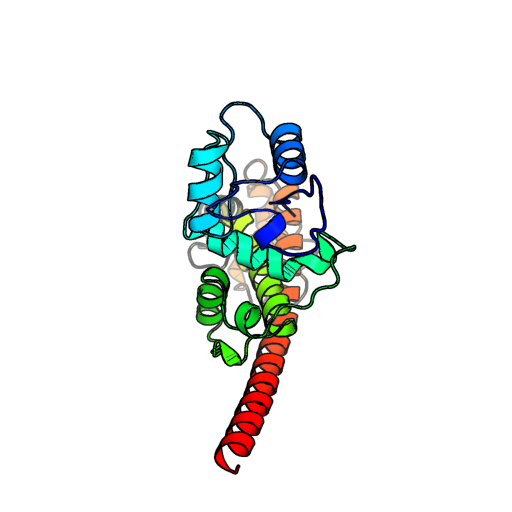M 2050 O O . SER A 1 255 ? 8.603 -12.750 43.112 1.00 54.66 255 SER A O 1
#

Secondary structure (DSSP, 8-state):
-------------S-HHHHEETTTEE-HHHHHHHHHHPPTT--EE-S-HHHHHHHHHHH---EE-SHHHHHHHHHHHHTHHHH-TT--PPPPHHHHSPPPHHHHHHHHHTT----GGG--HHHHHHHHHHHHHHHHHHTTHHHHHHHHHHHHHHH----TTS-HHHHHHHHHHHH-GGG--SS-STTTS-HHHHHHHHH-GGGGTTTS-HHHHHHHHHHHHHHHHHHHHHHHHHHHHHHHHHHHHHHHHHHHHT-

Foldseek 3Di:
DPDPDAADDDDDDPDPVQQADPPPFGDPVNLVVCVVPDDPPDEAEDQDPRNQVSCCVPVVGHYDDDLVSNLVVLVCLLCVCVRPVVDPDDQDLVSQLDDRPVLVVQCVVLVHDFHSNLGDNLLVVLSVLLVVLVCLLVVCVVVLVQLQVVCCVQVVDNCPPPDSLLSLQLLLCLLPVPPDDPDDCPVSDPPSSSVCSNPVSVVCVVVHDSVVSVVSNVSNVVSVVSNVVSSVVSNVSSVVSVVVVVVVVVVVVVD

Radius of gyration: 25.36 Å; chains: 1; bounding box: 58×31×75 Å

InterPro domains:
  IPR045056 Nucleolar protein Nop56/Nop58 [PTHR10894] (4-171)

Sequence (255 aa):
MMMVVWFEEFQTFKDKTSAINPVTGVNEQLTTMIQKHIEPKQKIAVGKLEYKDIIEDKLGISCLFDGTIMELMWGLKNCMQYLVPEEKSELTKEDRLHMSEGMKILLRRYKIEVELEMVNKLIIEKTGILYSSDVCVNKHSDFMRSAGEHLKKISDIDSRHWGLVKIAAALKILCYPDEGLPGDPRPVFSRDEFFKLVHHGPLYEGKILKVPCKIAFDQMVSARGLRNKTLPLLAHYVREAREAYEADQALMSSS